Protein AF-A0A846PCR5-F1 (afdb_monomer_lite)

Structure (mmCIF, N/CA/C/O backbone):
data_AF-A0A846PCR5-F1
#
_entry.id   AF-A0A846PCR5-F1
#
loop_
_atom_site.group_PDB
_atom_site.id
_atom_site.type_symbol
_atom_site.label_atom_id
_atom_site.label_alt_id
_atom_site.label_comp_id
_atom_site.label_asym_id
_atom_site.label_entity_id
_atom_site.label_seq_id
_atom_site.pdbx_PDB_ins_code
_atom_site.Cartn_x
_atom_site.Cartn_y
_atom_site.Cartn_z
_atom_site.occupancy
_atom_site.B_iso_or_equiv
_atom_site.auth_seq_id
_atom_site.auth_comp_id
_atom_site.auth_asym_id
_atom_site.auth_atom_id
_atom_site.pdbx_PDB_model_num
ATOM 1 N N . MET A 1 1 ? 29.187 -0.677 -21.950 1.00 64.44 1 MET A N 1
ATOM 2 C CA . MET A 1 1 ? 27.799 -0.303 -22.295 1.00 64.44 1 MET A CA 1
ATOM 3 C C . MET A 1 1 ? 26.786 -1.442 -22.128 1.00 64.44 1 MET A C 1
ATOM 5 O O . MET A 1 1 ? 25.978 -1.345 -21.218 1.00 64.44 1 MET A O 1
ATOM 9 N N . GLY A 1 2 ? 26.822 -2.534 -22.911 1.00 78.75 2 GLY A N 1
ATOM 10 C CA . GLY A 1 2 ? 25.844 -3.642 -22.779 1.00 78.75 2 GLY A CA 1
ATOM 11 C C . GLY A 1 2 ? 25.861 -4.358 -21.416 1.00 78.75 2 GLY A C 1
ATOM 12 O O . GLY A 1 2 ? 24.833 -4.456 -20.754 1.00 78.75 2 GLY A O 1
ATOM 13 N N . ASN A 1 3 ? 27.042 -4.759 -20.932 1.00 87.50 3 ASN A N 1
ATOM 14 C CA . ASN A 1 3 ? 27.187 -5.397 -19.610 1.00 87.50 3 ASN A CA 1
ATOM 15 C C . ASN A 1 3 ? 26.753 -4.486 -18.444 1.00 87.50 3 ASN A C 1
ATOM 17 O O . ASN A 1 3 ? 26.206 -4.961 -17.454 1.00 87.50 3 ASN A O 1
ATOM 21 N N . GLU A 1 4 ? 26.969 -3.173 -18.556 1.00 91.56 4 GLU A N 1
ATOM 22 C CA . GLU A 1 4 ? 26.554 -2.200 -17.532 1.00 91.56 4 GLU A CA 1
ATOM 23 C C . GLU A 1 4 ? 25.032 -2.029 -17.500 1.00 91.56 4 GLU A C 1
ATOM 25 O O . GLU A 1 4 ? 24.449 -1.922 -16.419 1.00 91.56 4 GLU A O 1
ATOM 30 N N . LEU A 1 5 ? 24.380 -2.038 -18.670 1.00 92.81 5 LEU A N 1
ATOM 31 C CA . LEU A 1 5 ? 22.920 -2.051 -18.772 1.00 92.81 5 LEU A CA 1
ATOM 32 C C . LEU A 1 5 ? 22.342 -3.325 -18.153 1.00 92.81 5 LEU A C 1
ATOM 34 O O . LEU A 1 5 ? 21.424 -3.230 -17.342 1.00 92.81 5 LEU A O 1
ATOM 38 N N . LEU A 1 6 ? 22.922 -4.495 -18.439 1.00 94.56 6 LEU A N 1
ATOM 39 C CA . LEU A 1 6 ? 22.495 -5.746 -17.807 1.00 94.56 6 LEU A CA 1
ATOM 40 C C . LEU A 1 6 ? 22.713 -5.747 -16.291 1.00 94.56 6 LEU A C 1
ATOM 42 O O . LEU A 1 6 ? 21.851 -6.222 -15.557 1.00 94.56 6 LEU A O 1
ATOM 46 N N . ALA A 1 7 ? 23.804 -5.158 -15.795 1.00 95.62 7 ALA A N 1
ATOM 47 C CA . ALA A 1 7 ? 24.020 -5.004 -14.358 1.00 95.62 7 ALA A CA 1
ATOM 48 C C . ALA A 1 7 ? 22.955 -4.101 -13.706 1.00 95.62 7 ALA A C 1
ATOM 50 O O . ALA A 1 7 ? 22.453 -4.416 -12.625 1.00 95.62 7 ALA A O 1
ATOM 51 N N . LYS A 1 8 ? 22.568 -2.996 -14.363 1.00 96.38 8 LYS A N 1
ATOM 52 C CA . LYS A 1 8 ? 21.454 -2.139 -13.917 1.00 96.38 8 LYS A CA 1
ATOM 53 C C . LYS A 1 8 ? 20.125 -2.897 -13.928 1.00 96.38 8 LYS A C 1
ATOM 55 O O . LYS A 1 8 ? 19.416 -2.878 -12.924 1.00 96.38 8 LYS A O 1
ATOM 60 N N . ALA A 1 9 ? 19.827 -3.609 -15.013 1.00 95.75 9 ALA A N 1
ATOM 61 C CA . ALA A 1 9 ? 18.616 -4.411 -15.138 1.00 95.75 9 ALA A CA 1
ATOM 62 C C . ALA A 1 9 ? 18.545 -5.519 -14.073 1.00 95.75 9 ALA A C 1
ATOM 64 O O . ALA A 1 9 ? 17.487 -5.748 -13.489 1.00 95.75 9 ALA A O 1
ATOM 65 N N . GLY A 1 10 ? 19.675 -6.162 -13.762 1.00 95.50 10 GLY A N 1
ATOM 66 C CA . GLY A 1 10 ? 19.778 -7.161 -12.699 1.00 95.50 10 GLY A CA 1
ATOM 67 C C . GLY A 1 10 ? 19.425 -6.592 -11.325 1.00 95.50 10 GLY A C 1
ATOM 68 O O . GLY A 1 10 ? 18.612 -7.180 -10.615 1.00 95.50 10 GLY A O 1
ATOM 69 N N . ARG A 1 11 ? 19.951 -5.408 -10.976 1.00 96.00 11 ARG A N 1
ATOM 70 C CA . ARG A 1 11 ? 19.602 -4.729 -9.713 1.00 96.00 11 ARG A CA 1
ATOM 71 C C . ARG A 1 11 ? 18.121 -4.370 -9.630 1.00 96.00 11 ARG A C 1
ATOM 73 O O . ARG A 1 11 ? 17.500 -4.632 -8.607 1.00 96.00 11 ARG A O 1
ATOM 80 N N . VAL A 1 12 ? 17.561 -3.805 -10.702 1.00 96.88 12 VAL A N 1
ATOM 81 C CA . VAL A 1 12 ? 16.127 -3.475 -10.768 1.00 96.88 12 VAL A CA 1
ATOM 82 C C . VAL A 1 12 ? 15.279 -4.737 -10.611 1.00 96.88 12 VAL A C 1
ATOM 84 O O . VAL A 1 12 ? 14.338 -4.732 -9.832 1.00 96.88 12 VAL A O 1
ATOM 87 N N . THR A 1 13 ? 15.642 -5.836 -11.276 1.00 96.31 13 THR A N 1
ATOM 88 C CA . THR A 1 13 ? 14.915 -7.116 -11.182 1.00 96.31 13 THR A CA 1
ATOM 89 C C . THR A 1 13 ? 14.934 -7.676 -9.756 1.00 96.31 13 THR A C 1
ATOM 91 O O . THR A 1 13 ? 13.900 -8.113 -9.256 1.00 96.31 13 THR A O 1
ATOM 94 N N . LEU A 1 14 ? 16.100 -7.646 -9.098 1.00 96.19 14 LEU A N 1
ATOM 95 C CA . LEU A 1 14 ? 16.273 -8.164 -7.739 1.00 96.19 14 LEU A CA 1
ATOM 96 C C . LEU A 1 14 ? 15.412 -7.411 -6.718 1.00 96.19 14 LEU A C 1
ATOM 98 O O . LEU A 1 14 ? 14.913 -8.015 -5.775 1.00 96.19 14 LEU A O 1
ATOM 102 N N . TRP A 1 15 ? 15.234 -6.105 -6.913 1.00 96.19 15 TRP A N 1
ATOM 103 C CA . TRP A 1 15 ? 14.359 -5.286 -6.080 1.00 96.19 15 TRP A CA 1
ATOM 104 C C . TRP A 1 15 ? 12.880 -5.423 -6.460 1.00 96.19 15 TRP A C 1
ATOM 106 O O . TRP A 1 15 ? 12.029 -5.518 -5.579 1.00 96.19 15 TRP A O 1
ATOM 116 N N . ALA A 1 16 ? 12.568 -5.456 -7.757 1.00 95.81 16 ALA A N 1
ATOM 117 C CA . ALA A 1 16 ? 11.197 -5.368 -8.241 1.00 95.81 16 ALA A CA 1
ATOM 118 C C . ALA A 1 16 ? 10.324 -6.537 -7.774 1.00 95.81 16 ALA A C 1
ATOM 120 O O . ALA A 1 16 ? 9.179 -6.322 -7.396 1.00 95.81 16 ALA A O 1
ATOM 121 N N . SER A 1 17 ? 10.867 -7.758 -7.739 1.00 93.12 17 SER A N 1
ATOM 122 C CA . SER A 1 17 ? 10.113 -8.941 -7.307 1.00 93.12 17 SER A CA 1
ATOM 123 C C . SER A 1 17 ? 9.640 -8.866 -5.845 1.00 93.12 17 SER A C 1
ATOM 125 O O . SER A 1 17 ? 8.431 -8.927 -5.631 1.00 93.12 17 SER A O 1
ATOM 127 N N . PRO A 1 18 ? 10.513 -8.692 -4.830 1.00 93.94 18 PRO A N 1
ATOM 128 C CA . PRO A 1 18 ? 10.059 -8.578 -3.442 1.00 93.94 18 PRO A CA 1
ATOM 129 C C . PRO A 1 18 ? 9.277 -7.288 -3.162 1.00 93.94 18 PRO A C 1
ATOM 131 O O . PRO A 1 18 ? 8.474 -7.260 -2.233 1.00 93.94 18 PRO A O 1
ATOM 134 N N . ALA A 1 19 ? 9.492 -6.224 -3.942 1.00 94.00 19 ALA A N 1
ATOM 135 C CA . ALA A 1 19 ? 8.723 -4.987 -3.827 1.00 94.00 19 ALA A CA 1
ATOM 136 C C . ALA A 1 19 ? 7.340 -5.063 -4.502 1.00 94.00 19 ALA A C 1
ATOM 138 O O . ALA A 1 19 ? 6.548 -4.138 -4.330 1.00 94.00 19 ALA A O 1
ATOM 139 N N . ASP A 1 20 ? 7.049 -6.134 -5.250 1.00 95.50 20 ASP A N 1
ATOM 140 C CA . ASP A 1 20 ? 5.866 -6.268 -6.109 1.00 95.50 20 ASP A CA 1
ATOM 141 C C . ASP A 1 20 ? 5.729 -5.097 -7.108 1.00 95.50 20 ASP A C 1
ATOM 143 O O . ASP A 1 20 ? 4.647 -4.546 -7.339 1.00 95.50 20 ASP A O 1
ATOM 147 N N . PHE A 1 21 ? 6.871 -4.674 -7.663 1.00 96.88 21 PHE A N 1
ATOM 148 C CA . PHE A 1 21 ? 6.971 -3.594 -8.638 1.00 96.88 21 PHE A CA 1
ATOM 149 C C . PHE A 1 21 ? 6.727 -4.119 -10.063 1.00 96.88 21 PHE A C 1
ATOM 151 O O . PHE A 1 21 ? 7.410 -5.052 -10.499 1.00 96.88 21 PHE A O 1
ATOM 158 N N . PRO A 1 22 ? 5.812 -3.503 -10.831 1.00 96.00 22 PRO A N 1
ATOM 159 C CA . PRO A 1 22 ? 5.498 -3.936 -12.186 1.00 96.00 22 PRO A CA 1
ATOM 160 C C . PRO A 1 22 ? 6.601 -3.517 -13.166 1.00 96.00 22 PRO A C 1
ATOM 162 O O . PRO A 1 22 ? 6.927 -2.337 -13.299 1.00 96.00 22 PRO A O 1
ATOM 165 N N . LEU A 1 23 ? 7.167 -4.481 -13.890 1.00 96.38 23 LEU A N 1
ATOM 166 C CA . LEU A 1 23 ? 8.150 -4.201 -14.935 1.00 96.38 23 LEU A CA 1
ATOM 167 C C . LEU A 1 23 ? 7.444 -4.072 -16.295 1.00 96.38 23 LEU A C 1
ATOM 169 O O . LEU A 1 23 ? 6.731 -4.995 -16.691 1.00 96.38 23 LEU A O 1
ATOM 173 N N . PRO A 1 24 ? 7.636 -2.964 -17.034 1.00 96.19 24 PRO A N 1
ATOM 174 C CA . PRO A 1 24 ? 7.057 -2.801 -18.357 1.00 96.19 24 PRO A CA 1
ATOM 175 C C . PRO A 1 24 ? 7.691 -3.774 -19.353 1.00 96.19 24 PRO A C 1
ATOM 177 O O . PRO A 1 24 ? 8.870 -4.118 -19.257 1.00 96.19 24 PRO A O 1
ATOM 180 N N . LYS A 1 25 ? 6.918 -4.152 -20.373 1.00 95.62 25 LYS A N 1
ATOM 181 C CA . LYS A 1 25 ? 7.331 -5.093 -21.425 1.00 95.62 25 LYS A CA 1
ATOM 182 C C . LYS A 1 25 ? 8.637 -4.689 -22.120 1.00 95.62 25 LYS A C 1
ATOM 184 O O . LYS A 1 25 ? 9.497 -5.528 -22.358 1.00 95.62 25 LYS A O 1
ATOM 189 N N . SER A 1 26 ? 8.827 -3.392 -22.369 1.00 95.75 26 SER A N 1
ATOM 190 C CA . SER A 1 26 ? 10.062 -2.858 -22.958 1.00 95.75 26 SER A CA 1
ATOM 191 C C . SER A 1 26 ? 11.302 -3.157 -22.111 1.00 95.75 26 SER A C 1
ATOM 193 O O . SER A 1 26 ? 12.368 -3.418 -22.660 1.00 95.75 26 SER A O 1
ATOM 195 N N . PHE A 1 27 ? 11.179 -3.178 -20.780 1.00 97.00 27 PHE A N 1
ATOM 196 C CA . PHE A 1 27 ? 12.281 -3.543 -19.894 1.00 97.00 27 PHE A CA 1
ATOM 197 C C . PHE A 1 27 ? 12.617 -5.033 -19.992 1.00 97.00 27 PHE A C 1
ATOM 199 O O . PHE A 1 27 ? 13.794 -5.380 -20.094 1.00 97.00 27 PHE A O 1
ATOM 206 N N . THR A 1 28 ? 11.609 -5.911 -19.944 1.00 95.88 28 THR A N 1
ATOM 207 C CA . THR A 1 28 ? 11.834 -7.365 -19.963 1.00 95.88 28 THR A CA 1
ATOM 208 C C . THR A 1 28 ? 12.375 -7.823 -21.311 1.00 95.88 28 THR A C 1
ATOM 210 O O . THR A 1 28 ? 13.440 -8.436 -21.341 1.00 95.88 28 THR A O 1
ATOM 213 N N . GLU A 1 29 ? 11.719 -7.429 -22.409 1.00 96.06 29 GLU A N 1
ATOM 214 C CA . GLU A 1 29 ? 12.147 -7.770 -23.773 1.00 96.06 29 GLU A CA 1
ATOM 215 C C . GLU A 1 29 ? 13.526 -7.178 -24.067 1.00 96.06 29 GLU A C 1
ATOM 217 O O . GLU A 1 29 ? 14.427 -7.885 -24.503 1.00 96.06 29 GLU A O 1
ATOM 222 N N . GLY A 1 30 ? 13.744 -5.904 -23.726 1.00 95.25 30 GLY A N 1
ATOM 223 C CA . GLY A 1 30 ? 15.040 -5.257 -23.898 1.00 95.25 30 GLY A CA 1
ATOM 224 C C . GLY A 1 30 ? 16.173 -5.982 -23.172 1.00 95.25 30 GLY A C 1
ATOM 225 O O . GLY A 1 30 ? 17.234 -6.220 -23.750 1.00 95.25 30 GLY A O 1
ATOM 226 N N . ARG A 1 31 ? 15.959 -6.360 -21.904 1.00 96.00 31 ARG A N 1
ATOM 227 C CA . ARG A 1 31 ? 16.945 -7.106 -21.108 1.00 96.00 31 ARG A CA 1
ATOM 228 C C . ARG A 1 31 ? 17.273 -8.456 -21.746 1.00 96.00 31 ARG A C 1
ATOM 230 O O . ARG A 1 31 ? 18.452 -8.795 -21.819 1.00 96.00 31 ARG A O 1
ATOM 237 N N . GLU A 1 32 ? 16.260 -9.200 -22.176 1.00 96.19 32 GLU A N 1
ATOM 238 C CA . GLU A 1 32 ? 16.415 -10.513 -22.815 1.00 96.19 32 GLU A CA 1
ATOM 239 C C . GLU A 1 32 ? 17.192 -10.394 -24.128 1.00 96.19 32 GLU A C 1
ATOM 241 O O . GLU A 1 32 ? 18.223 -11.047 -24.284 1.00 96.19 32 GLU A O 1
ATOM 246 N N . THR A 1 33 ? 16.821 -9.452 -25.000 1.00 95.31 33 THR A N 1
ATOM 247 C CA . THR A 1 33 ? 17.545 -9.205 -26.256 1.00 95.31 33 THR A CA 1
ATOM 248 C C . THR A 1 33 ? 19.008 -8.812 -26.007 1.00 95.31 33 THR A C 1
ATOM 250 O O . THR A 1 33 ? 19.913 -9.303 -26.682 1.00 95.31 33 THR A O 1
ATOM 253 N N . PHE A 1 34 ? 19.297 -7.971 -25.003 1.00 94.56 34 PHE A N 1
ATOM 254 C CA . PHE A 1 34 ? 20.686 -7.661 -24.637 1.00 94.56 34 PHE A CA 1
ATOM 255 C C . PHE A 1 34 ? 21.458 -8.900 -24.159 1.00 94.56 34 PHE A C 1
ATOM 257 O O . PHE A 1 34 ? 22.641 -9.035 -24.481 1.00 94.56 34 PHE A O 1
ATOM 264 N N . GLN A 1 35 ? 20.825 -9.791 -23.390 1.00 94.81 35 GLN A N 1
ATOM 265 C CA . GLN A 1 35 ? 21.445 -11.036 -22.922 1.00 94.81 35 GLN A CA 1
ATOM 266 C C . GLN A 1 35 ? 21.767 -11.974 -24.086 1.00 94.81 35 GLN A C 1
ATOM 268 O O . GLN A 1 35 ? 22.896 -12.458 -24.175 1.00 94.81 35 GLN A O 1
ATOM 273 N N . GLU A 1 36 ? 20.814 -12.181 -24.992 1.00 94.62 36 GLU A N 1
ATOM 274 C CA . GLU A 1 36 ? 20.967 -13.045 -26.165 1.00 94.62 36 GLU A CA 1
ATOM 275 C C . GLU A 1 36 ? 22.107 -12.568 -27.068 1.00 94.62 36 GLU A C 1
ATOM 277 O O . GLU A 1 36 ? 23.022 -13.334 -27.377 1.00 94.62 36 GLU A O 1
ATOM 282 N N . ILE A 1 37 ? 22.128 -11.276 -27.410 1.00 93.50 37 ILE A N 1
ATOM 283 C CA . ILE A 1 37 ? 23.168 -10.697 -28.270 1.00 93.50 37 ILE A CA 1
ATOM 284 C C . ILE A 1 37 ? 24.552 -10.819 -27.625 1.00 93.50 37 ILE A C 1
ATOM 286 O O . ILE A 1 37 ? 25.527 -11.157 -28.299 1.00 93.50 37 ILE A O 1
ATOM 290 N N . LEU A 1 38 ? 24.676 -10.557 -26.321 1.00 91.62 38 LEU A N 1
ATOM 291 C CA . LEU A 1 38 ? 25.967 -10.646 -25.633 1.00 91.62 38 LEU A CA 1
ATOM 292 C C . LEU A 1 38 ? 26.461 -12.092 -25.483 1.00 91.62 38 LEU A C 1
ATOM 294 O O . LEU A 1 38 ? 27.676 -12.308 -25.449 1.00 91.62 38 LEU A O 1
ATOM 298 N N . ALA A 1 39 ? 25.551 -13.069 -25.453 1.00 93.62 39 ALA A N 1
ATOM 299 C CA . ALA A 1 39 ? 25.880 -14.490 -25.408 1.00 93.62 39 ALA A CA 1
ATOM 300 C C . ALA A 1 39 ? 26.412 -15.038 -26.746 1.00 93.62 39 ALA A C 1
ATOM 302 O O . ALA A 1 39 ? 27.124 -16.044 -26.752 1.00 93.62 39 ALA A O 1
ATOM 303 N N . LEU A 1 40 ? 26.130 -14.382 -27.880 1.00 93.38 40 LEU A N 1
ATOM 304 C CA . LEU A 1 40 ? 26.629 -14.825 -29.186 1.00 93.38 40 LEU A CA 1
ATOM 305 C C . LEU A 1 40 ? 28.163 -14.775 -29.233 1.00 93.38 40 LEU A C 1
ATOM 307 O O . LEU A 1 40 ? 28.734 -13.732 -28.930 1.00 93.38 40 LEU A O 1
ATOM 311 N N . PRO A 1 41 ? 28.871 -15.831 -29.662 1.00 89.06 41 PRO A N 1
ATOM 312 C CA . PRO A 1 41 ? 30.335 -15.828 -29.694 1.00 89.06 41 PRO A CA 1
ATOM 313 C C . PRO A 1 41 ? 30.908 -15.057 -30.893 1.00 89.06 41 PRO A C 1
ATOM 315 O O . PRO A 1 41 ? 32.015 -14.530 -30.813 1.00 89.06 41 PRO A O 1
ATOM 318 N N . ASN A 1 42 ? 30.167 -14.981 -32.005 1.00 93.56 42 ASN A N 1
ATOM 319 C CA . ASN A 1 42 ? 30.628 -14.378 -33.256 1.00 93.56 42 ASN A CA 1
ATOM 320 C C . ASN A 1 42 ? 30.245 -12.883 -33.339 1.00 93.56 42 ASN A C 1
ATOM 322 O O . ASN A 1 42 ? 29.051 -12.572 -33.366 1.00 93.56 42 ASN A O 1
ATOM 326 N N . PRO A 1 43 ? 31.216 -11.954 -33.452 1.00 88.94 43 PRO A N 1
ATOM 327 C CA . PRO A 1 43 ? 30.951 -10.521 -33.581 1.00 88.94 43 PRO A CA 1
ATOM 328 C C . PRO A 1 43 ? 30.077 -10.127 -34.780 1.00 88.94 43 PRO A C 1
ATOM 330 O O . PRO A 1 43 ? 29.302 -9.183 -34.666 1.00 88.94 43 PRO A O 1
ATOM 333 N N . ILE A 1 44 ? 30.160 -10.842 -35.906 1.00 93.12 44 ILE A N 1
ATOM 334 C CA . ILE A 1 44 ? 29.335 -10.556 -37.093 1.00 93.12 44 ILE A CA 1
ATOM 335 C C . ILE A 1 44 ? 27.861 -10.836 -36.786 1.00 93.12 44 ILE A C 1
ATOM 337 O O . ILE A 1 44 ? 27.001 -10.006 -37.075 1.00 93.12 44 ILE A O 1
ATOM 341 N N . ASN A 1 45 ? 27.582 -11.959 -36.118 1.00 90.75 45 ASN A N 1
ATOM 342 C CA . ASN A 1 45 ? 26.226 -12.308 -35.699 1.00 90.75 45 ASN A CA 1
ATOM 343 C C . ASN A 1 45 ? 25.691 -11.270 -34.705 1.00 90.75 45 ASN A C 1
ATOM 345 O O . ASN A 1 45 ? 24.558 -10.831 -34.847 1.00 90.75 45 ASN A O 1
ATOM 349 N N . ARG A 1 46 ? 26.525 -10.792 -33.766 1.00 91.06 46 ARG A N 1
ATOM 350 C CA . ARG A 1 46 ? 26.133 -9.710 -32.843 1.00 91.06 46 ARG A CA 1
ATOM 351 C C . ARG A 1 46 ? 25.697 -8.449 -33.581 1.00 91.06 46 ARG A C 1
ATOM 353 O O . ARG A 1 46 ? 24.674 -7.877 -33.237 1.00 91.06 46 ARG A O 1
ATOM 360 N N . VAL A 1 47 ? 26.464 -8.005 -34.578 1.00 92.56 47 VAL A N 1
ATOM 361 C CA . VAL A 1 47 ? 26.124 -6.804 -35.359 1.00 92.56 47 VAL A CA 1
ATOM 362 C C . VAL A 1 47 ? 24.823 -7.005 -36.138 1.00 92.56 47 VAL A C 1
ATOM 364 O O . VAL A 1 47 ? 23.990 -6.101 -36.160 1.00 92.56 47 VAL A O 1
ATOM 367 N N . SER A 1 48 ? 24.631 -8.188 -36.728 1.00 92.88 48 SER A N 1
ATOM 368 C CA . SER A 1 48 ? 23.393 -8.538 -37.429 1.00 92.88 48 SER A CA 1
ATOM 369 C C . SER A 1 48 ? 22.176 -8.465 -36.503 1.00 92.88 48 SER A C 1
ATOM 371 O O . SER A 1 48 ? 21.205 -7.788 -36.830 1.00 92.88 48 SER A O 1
ATOM 373 N N . GLU A 1 49 ? 22.252 -9.084 -35.323 1.00 94.00 49 GLU A N 1
ATOM 374 C CA . GLU A 1 49 ? 21.157 -9.067 -34.345 1.00 94.00 49 GLU A CA 1
ATOM 375 C C . GLU A 1 49 ? 20.889 -7.667 -33.779 1.00 94.00 49 GLU A C 1
ATOM 377 O O . GLU A 1 49 ? 19.738 -7.271 -33.614 1.00 94.00 49 GLU A O 1
ATOM 382 N N . ILE A 1 50 ? 21.936 -6.865 -33.539 1.00 93.19 50 ILE A N 1
ATOM 383 C CA . ILE A 1 50 ? 21.768 -5.466 -33.117 1.00 93.19 50 ILE A CA 1
ATOM 384 C C . ILE A 1 50 ? 20.971 -4.681 -34.160 1.00 93.19 50 ILE A C 1
ATOM 386 O O . ILE A 1 50 ? 20.108 -3.881 -33.801 1.00 93.19 50 ILE A O 1
ATOM 390 N N . HIS A 1 51 ? 21.251 -4.895 -35.448 1.00 93.25 51 HIS A N 1
ATOM 391 C CA . HIS A 1 51 ? 20.503 -4.227 -36.503 1.00 93.25 51 HIS A CA 1
ATOM 392 C C . HIS A 1 51 ? 19.060 -4.745 -36.584 1.00 93.25 51 HIS A C 1
ATOM 394 O O . HIS A 1 51 ? 18.140 -3.935 -36.724 1.00 93.25 51 HIS A O 1
ATOM 400 N N . ALA A 1 52 ? 18.856 -6.060 -36.479 1.00 94.25 52 ALA A N 1
ATOM 401 C CA . ALA A 1 52 ? 17.535 -6.683 -36.545 1.00 94.25 52 ALA A CA 1
ATOM 402 C C . ALA A 1 52 ? 16.612 -6.234 -35.398 1.00 94.25 52 ALA A C 1
ATOM 404 O O . ALA A 1 52 ? 15.424 -6.010 -35.618 1.00 94.25 52 ALA A O 1
ATOM 405 N N . HIS A 1 53 ? 17.166 -6.026 -34.201 1.00 94.38 53 HIS A N 1
ATOM 406 C CA . HIS A 1 53 ? 16.416 -5.689 -32.987 1.00 94.38 53 HIS A CA 1
ATOM 407 C C . HIS A 1 53 ? 16.607 -4.242 -32.517 1.00 94.38 53 HIS A C 1
ATOM 409 O O . HIS A 1 53 ? 16.419 -3.937 -31.338 1.00 94.38 53 HIS A O 1
ATOM 415 N N . LYS A 1 54 ? 16.978 -3.332 -33.425 1.00 93.88 54 LYS A N 1
ATOM 416 C CA . LYS A 1 54 ? 17.335 -1.947 -33.086 1.00 93.88 54 LYS A CA 1
ATOM 417 C C . LYS A 1 54 ? 16.290 -1.249 -32.202 1.00 93.88 54 LYS A C 1
ATOM 419 O O . LYS A 1 54 ? 16.649 -0.713 -31.158 1.00 93.88 54 LYS A O 1
ATOM 424 N N . GLU A 1 55 ? 15.013 -1.288 -32.580 1.00 94.75 55 GLU A N 1
ATOM 425 C CA . GLU A 1 55 ? 13.933 -0.610 -31.840 1.00 94.75 55 GLU A CA 1
ATOM 426 C C . GLU A 1 55 ? 13.722 -1.196 -30.432 1.00 94.75 55 GLU A C 1
ATOM 428 O O . GLU A 1 55 ? 13.542 -0.460 -29.456 1.00 94.75 55 GLU A O 1
ATOM 433 N N . THR A 1 56 ? 13.800 -2.523 -30.295 1.00 95.12 56 THR A N 1
ATOM 434 C CA . THR A 1 56 ? 13.717 -3.221 -29.001 1.00 95.12 56 THR A CA 1
ATOM 435 C C . THR A 1 56 ? 14.901 -2.870 -28.102 1.00 95.12 56 THR A C 1
ATOM 437 O O . THR A 1 56 ? 14.728 -2.641 -26.907 1.00 95.12 56 THR A O 1
ATOM 440 N N . LEU A 1 57 ? 16.108 -2.774 -28.665 1.00 94.56 57 LEU A N 1
ATOM 441 C CA . LEU A 1 57 ? 17.311 -2.401 -27.920 1.00 94.56 57 LEU A CA 1
ATOM 442 C C . LEU A 1 57 ? 17.286 -0.938 -27.471 1.00 94.56 57 LEU A C 1
ATOM 444 O O . LEU A 1 57 ? 17.682 -0.647 -26.343 1.00 94.56 57 LEU A O 1
ATOM 448 N N . GLU A 1 58 ? 16.816 -0.025 -28.322 1.00 95.38 58 GLU A N 1
ATOM 449 C CA . GLU A 1 58 ? 16.672 1.395 -27.988 1.00 95.38 58 GLU A CA 1
ATOM 450 C C . GLU A 1 58 ? 15.651 1.575 -26.858 1.00 95.38 58 GLU A C 1
ATOM 452 O O . GLU A 1 58 ? 16.025 2.007 -25.761 1.00 95.38 58 GLU A O 1
ATOM 457 N N . SER A 1 59 ? 14.409 1.127 -27.075 1.00 95.56 59 SER A N 1
ATOM 458 C CA . SER A 1 59 ? 13.325 1.215 -26.085 1.00 95.56 59 SER A CA 1
ATOM 459 C C . SER A 1 59 ? 13.649 0.478 -24.781 1.00 95.56 59 SER A C 1
ATOM 461 O O . SER A 1 59 ? 13.379 0.982 -23.688 1.00 95.56 59 SER A O 1
ATOM 463 N N . GLY A 1 60 ? 14.298 -0.682 -24.876 1.00 96.25 60 GLY A N 1
ATOM 464 C CA . GLY A 1 60 ? 14.774 -1.450 -23.736 1.00 96.25 60 GLY A CA 1
ATOM 465 C C . GLY A 1 60 ? 15.880 -0.750 -22.957 1.00 96.25 60 GLY A C 1
ATOM 466 O O . GLY A 1 60 ? 15.850 -0.723 -21.726 1.00 96.25 60 GLY A O 1
ATOM 467 N N . SER A 1 61 ? 16.846 -0.135 -23.646 1.00 96.19 61 SER A N 1
ATOM 468 C CA . SER A 1 61 ? 17.922 0.607 -22.982 1.00 96.19 61 SER A CA 1
ATOM 469 C C . SER A 1 61 ? 17.388 1.811 -22.206 1.00 96.19 61 SER A C 1
ATOM 471 O O . SER A 1 61 ? 17.839 2.061 -21.082 1.00 96.19 61 SER A O 1
ATOM 473 N N . ASP A 1 62 ? 16.393 2.507 -22.755 1.00 96.12 62 ASP A N 1
ATOM 474 C CA . ASP A 1 62 ? 15.755 3.648 -22.107 1.00 96.12 62 ASP A CA 1
ATOM 475 C C . ASP A 1 62 ? 14.918 3.207 -20.905 1.00 96.12 62 ASP A C 1
ATOM 477 O O . ASP A 1 62 ? 15.057 3.781 -19.822 1.00 96.12 62 ASP A O 1
ATOM 481 N N . ALA A 1 63 ? 14.148 2.122 -21.039 1.00 96.56 63 ALA A N 1
ATOM 482 C CA . ALA A 1 63 ? 13.403 1.533 -19.929 1.00 96.56 63 ALA A CA 1
ATOM 483 C C . ALA A 1 63 ? 14.331 1.090 -18.783 1.00 96.56 63 ALA A C 1
ATOM 485 O O . ALA A 1 63 ? 14.085 1.418 -17.622 1.00 96.56 63 ALA A O 1
ATOM 486 N N . ILE A 1 64 ? 15.442 0.407 -19.090 1.00 97.56 64 ILE A N 1
ATOM 487 C CA . ILE A 1 64 ? 16.431 -0.028 -18.089 1.00 97.56 64 ILE A CA 1
ATOM 488 C C . ILE A 1 64 ? 17.045 1.166 -17.357 1.00 97.56 64 ILE A C 1
ATOM 490 O O . ILE A 1 64 ? 17.166 1.140 -16.130 1.00 97.56 64 ILE A O 1
ATOM 494 N N . ARG A 1 65 ? 17.445 2.217 -18.082 1.00 96.56 65 ARG A N 1
ATOM 495 C CA . ARG A 1 65 ? 18.032 3.417 -17.468 1.00 96.56 65 ARG A CA 1
ATOM 496 C C . ARG A 1 65 ? 17.018 4.158 -16.607 1.00 96.56 65 ARG A C 1
ATOM 498 O O . ARG A 1 65 ? 17.356 4.521 -15.481 1.00 96.56 65 ARG A O 1
ATOM 505 N N . SER A 1 66 ? 15.804 4.348 -17.119 1.00 96.12 66 SER A N 1
ATOM 506 C CA . SER A 1 66 ? 14.725 5.040 -16.415 1.00 96.12 66 SER A CA 1
ATOM 507 C C . SER A 1 66 ? 14.368 4.323 -15.113 1.00 96.12 66 SER A C 1
ATOM 509 O O . SER A 1 66 ? 14.405 4.931 -14.045 1.00 96.12 66 SER A O 1
ATOM 511 N N . LEU A 1 67 ? 14.150 3.004 -15.159 1.00 97.44 67 LEU A N 1
ATOM 512 C CA . LEU A 1 67 ? 13.820 2.226 -13.964 1.00 97.44 67 LEU A CA 1
ATOM 513 C C . LEU A 1 67 ? 14.983 2.120 -12.981 1.00 97.44 67 LEU A C 1
ATOM 515 O O . LEU A 1 67 ? 14.756 2.128 -11.775 1.00 97.44 67 LEU A O 1
ATOM 519 N N . ALA A 1 68 ? 16.229 2.069 -13.459 1.00 97.44 68 ALA A N 1
ATOM 520 C CA . ALA A 1 68 ? 17.385 2.130 -12.571 1.00 97.44 68 ALA A CA 1
ATOM 521 C C . ALA A 1 68 ? 17.447 3.471 -11.823 1.00 97.44 68 ALA A C 1
ATOM 523 O O . ALA A 1 68 ? 17.666 3.474 -10.615 1.00 97.44 68 ALA A O 1
ATOM 524 N N . ALA A 1 69 ? 17.206 4.591 -12.513 1.00 97.44 69 ALA A N 1
ATOM 525 C CA . ALA A 1 69 ? 17.155 5.914 -11.892 1.00 97.44 69 ALA A CA 1
ATOM 526 C C . ALA A 1 69 ? 15.963 6.058 -10.931 1.00 97.44 69 ALA A C 1
ATOM 528 O O . ALA A 1 69 ? 16.109 6.619 -9.844 1.00 97.44 69 ALA A O 1
ATOM 529 N N . PHE A 1 70 ? 14.797 5.518 -11.299 1.00 97.94 70 PHE A N 1
ATOM 530 C CA . PHE A 1 70 ? 13.634 5.462 -10.419 1.00 97.94 70 PHE A CA 1
ATOM 531 C C . PHE A 1 70 ? 13.943 4.662 -9.154 1.00 97.94 70 PHE A C 1
ATOM 533 O O . PHE A 1 70 ? 13.722 5.162 -8.059 1.00 97.94 70 PHE A O 1
ATOM 540 N N . HIS A 1 71 ? 14.500 3.458 -9.284 1.00 97.50 71 HIS A N 1
ATOM 541 C CA . HIS A 1 71 ? 14.860 2.616 -8.146 1.00 97.50 71 HIS A CA 1
ATOM 542 C C . HIS A 1 71 ? 15.881 3.305 -7.227 1.00 97.50 71 HIS A C 1
ATOM 544 O O . HIS A 1 71 ? 15.673 3.349 -6.018 1.00 97.50 71 HIS A O 1
ATOM 550 N N . GLU A 1 72 ? 16.937 3.903 -7.789 1.00 97.00 72 GLU A N 1
ATOM 551 C CA . GLU A 1 72 ? 17.960 4.626 -7.020 1.00 97.00 72 GLU A CA 1
ATOM 552 C C . GLU A 1 72 ? 17.369 5.806 -6.227 1.00 97.00 72 GLU A C 1
ATOM 554 O O . GLU A 1 72 ? 17.801 6.072 -5.107 1.00 97.00 72 GLU A O 1
ATOM 559 N N . LYS A 1 73 ? 16.367 6.502 -6.778 1.00 97.44 73 LYS A N 1
ATOM 560 C CA . LYS A 1 73 ? 15.771 7.691 -6.150 1.00 97.44 73 LYS A CA 1
ATOM 561 C C . LYS A 1 73 ? 14.576 7.386 -5.244 1.00 97.44 73 LYS A C 1
ATOM 563 O O . LYS A 1 73 ? 14.396 8.036 -4.218 1.00 97.44 73 LYS A O 1
ATOM 568 N N . TRP A 1 74 ? 13.733 6.445 -5.648 1.00 97.75 74 TRP A N 1
ATOM 569 C CA . TRP A 1 74 ? 12.390 6.239 -5.108 1.00 97.75 74 TRP A CA 1
ATOM 570 C C . TRP A 1 74 ? 12.123 4.808 -4.651 1.00 97.75 74 TRP A C 1
ATOM 572 O O . TRP A 1 74 ? 11.030 4.551 -4.157 1.00 97.75 74 TRP A O 1
ATOM 582 N N . GLY A 1 75 ? 13.088 3.887 -4.752 1.00 96.62 75 GLY A N 1
ATOM 583 C CA . GLY A 1 75 ? 12.888 2.473 -4.421 1.00 96.62 75 GLY A CA 1
ATOM 584 C C . GLY A 1 75 ? 12.286 2.250 -3.031 1.00 96.62 75 GLY A C 1
ATOM 585 O O . GLY A 1 75 ? 11.279 1.560 -2.898 1.00 96.62 75 GLY A O 1
ATOM 586 N N . THR A 1 76 ? 12.835 2.906 -2.005 1.00 96.12 76 THR A N 1
ATOM 587 C CA . THR A 1 76 ? 12.310 2.837 -0.628 1.00 96.12 76 THR A CA 1
ATOM 588 C C . THR A 1 76 ? 10.910 3.438 -0.510 1.00 96.12 76 THR A C 1
ATOM 590 O O . THR A 1 76 ? 10.013 2.825 0.063 1.00 96.12 76 THR A O 1
ATOM 593 N N . VAL A 1 77 ? 10.697 4.616 -1.102 1.00 97.25 77 VAL A N 1
ATOM 594 C CA . VAL A 1 77 ? 9.414 5.338 -1.040 1.00 97.25 77 VAL A CA 1
ATOM 595 C C . VAL A 1 77 ? 8.305 4.551 -1.743 1.00 97.25 77 VAL A C 1
ATOM 597 O O . VAL A 1 77 ? 7.161 4.544 -1.287 1.00 97.25 77 VAL A O 1
ATOM 600 N N . TYR A 1 78 ? 8.639 3.858 -2.832 1.00 97.94 78 TYR A N 1
ATOM 601 C CA . TYR A 1 78 ? 7.735 2.925 -3.492 1.00 97.94 78 TYR A CA 1
ATOM 602 C C . TYR A 1 78 ? 7.358 1.765 -2.573 1.00 97.94 78 TYR A C 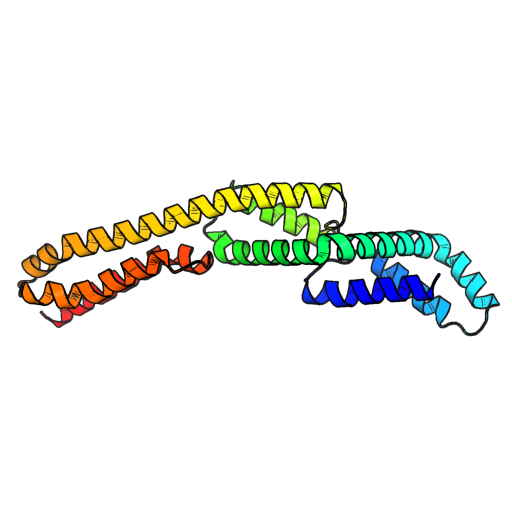1
ATOM 604 O O . TYR A 1 78 ? 6.169 1.505 -2.412 1.00 97.94 78 TYR A O 1
ATOM 612 N N . THR A 1 79 ? 8.323 1.111 -1.921 1.00 96.75 79 THR A N 1
ATOM 613 C CA . THR A 1 79 ? 8.029 0.010 -0.990 1.00 96.75 79 THR A CA 1
ATOM 614 C C . THR A 1 79 ? 7.097 0.461 0.139 1.00 96.75 79 THR A C 1
ATOM 616 O O . THR A 1 79 ? 6.139 -0.237 0.468 1.00 96.75 79 THR A O 1
ATOM 619 N N . GLU A 1 80 ? 7.306 1.659 0.690 1.00 96.44 80 GLU A N 1
ATOM 620 C CA . GLU A 1 80 ? 6.406 2.247 1.691 1.00 96.44 80 GLU A CA 1
ATOM 621 C C . GLU A 1 80 ? 5.008 2.549 1.134 1.00 96.44 80 GLU A C 1
ATOM 623 O O . GLU A 1 80 ? 4.006 2.386 1.829 1.00 96.44 80 GLU A O 1
ATOM 628 N N . MET A 1 81 ? 4.914 3.024 -0.111 1.00 97.75 81 MET A N 1
ATOM 629 C CA . MET A 1 81 ? 3.634 3.258 -0.783 1.00 97.75 81 MET A CA 1
ATOM 630 C C . MET A 1 81 ? 2.892 1.946 -1.054 1.00 97.75 81 MET A C 1
ATOM 632 O O . MET A 1 81 ? 1.693 1.873 -0.799 1.00 97.75 81 MET A O 1
ATOM 636 N N . ASN A 1 82 ? 3.595 0.907 -1.502 1.00 97.12 82 ASN A N 1
ATOM 637 C CA . ASN A 1 82 ? 3.019 -0.416 -1.709 1.00 97.12 82 ASN A CA 1
ATOM 638 C C . ASN A 1 82 ? 2.526 -1.009 -0.379 1.00 97.12 82 ASN A C 1
ATOM 640 O O . ASN A 1 82 ? 1.394 -1.476 -0.298 1.00 97.12 82 ASN A O 1
ATOM 644 N N . GLY A 1 83 ? 3.312 -0.893 0.699 1.00 95.56 83 GLY A N 1
ATOM 645 C CA . GLY A 1 83 ? 2.882 -1.295 2.043 1.00 95.56 83 GLY A CA 1
ATOM 646 C C . GLY A 1 83 ? 1.647 -0.530 2.533 1.00 95.56 83 GLY A C 1
ATOM 647 O O . GLY A 1 83 ? 0.737 -1.118 3.116 1.00 95.56 83 GLY A O 1
ATOM 648 N N . PHE A 1 84 ? 1.564 0.769 2.240 1.00 96.12 84 PHE A N 1
ATOM 649 C CA . PHE A 1 84 ? 0.372 1.567 2.527 1.00 96.12 84 PHE A CA 1
ATOM 650 C C . PHE A 1 84 ? -0.860 1.077 1.749 1.00 96.12 84 PHE A C 1
ATOM 652 O O . PHE A 1 84 ? -1.920 0.899 2.347 1.00 96.12 84 PHE A O 1
ATOM 659 N N . ALA A 1 85 ? -0.722 0.782 0.453 1.00 96.88 85 ALA A N 1
ATOM 660 C CA . ALA A 1 85 ? -1.803 0.211 -0.350 1.00 96.88 85 ALA A CA 1
ATOM 661 C C . ALA A 1 85 ? -2.260 -1.162 0.181 1.00 96.88 85 ALA A C 1
ATOM 663 O O . ALA A 1 85 ? -3.458 -1.412 0.278 1.00 96.88 85 ALA A O 1
ATOM 664 N N . VAL A 1 86 ? -1.330 -2.029 0.598 1.00 95.12 86 VAL A N 1
ATOM 665 C CA . VAL A 1 86 ? -1.653 -3.322 1.232 1.00 95.12 86 VAL A CA 1
ATOM 666 C C . VAL A 1 86 ? -2.456 -3.128 2.521 1.00 95.12 86 VAL A C 1
ATOM 668 O O . VAL A 1 86 ? -3.463 -3.806 2.722 1.00 95.12 86 VAL A O 1
ATOM 671 N N . ASN A 1 87 ? -2.062 -2.175 3.369 1.00 93.50 87 ASN A N 1
ATOM 672 C CA . ASN A 1 87 ? -2.801 -1.867 4.594 1.00 93.50 87 ASN A CA 1
ATOM 673 C C . ASN A 1 87 ? -4.222 -1.370 4.298 1.00 93.50 87 ASN A C 1
ATOM 675 O O . ASN A 1 87 ? -5.166 -1.821 4.945 1.00 93.50 87 ASN A O 1
ATOM 679 N N . LEU A 1 88 ? -4.380 -0.480 3.314 1.00 95.75 88 LEU A N 1
ATOM 680 C CA . LEU A 1 88 ? -5.694 0.013 2.899 1.00 95.75 88 LEU A CA 1
ATOM 681 C C . LEU A 1 88 ? -6.568 -1.093 2.294 1.00 95.75 88 LEU A C 1
ATOM 683 O O . LEU A 1 88 ? -7.753 -1.148 2.606 1.00 95.75 88 LEU A O 1
ATOM 687 N N . ASN A 1 89 ? -5.999 -2.008 1.501 1.00 93.81 89 ASN A N 1
ATOM 688 C CA . ASN A 1 89 ? -6.723 -3.172 0.976 1.00 93.81 89 ASN A CA 1
ATOM 689 C C . ASN A 1 89 ? -7.324 -4.024 2.106 1.00 93.81 89 ASN A C 1
ATOM 691 O O . ASN A 1 89 ? -8.463 -4.473 2.006 1.00 93.81 89 ASN A O 1
ATOM 695 N N . GLY A 1 90 ? -6.591 -4.209 3.210 1.00 92.38 90 GLY A N 1
ATOM 696 C CA . GLY A 1 90 ? -7.069 -4.974 4.369 1.00 92.38 90 GLY A CA 1
ATOM 697 C C . GLY A 1 90 ? -8.311 -4.383 5.049 1.00 92.38 90 GLY A C 1
ATOM 698 O O . GLY A 1 90 ? -9.065 -5.112 5.688 1.00 92.38 90 GLY A O 1
ATOM 699 N N . ILE A 1 91 ? -8.551 -3.081 4.882 1.00 94.06 91 ILE A N 1
ATOM 700 C CA . ILE A 1 91 ? -9.701 -2.356 5.444 1.00 94.06 91 ILE A CA 1
ATOM 701 C C . ILE A 1 91 ? -10.626 -1.792 4.364 1.00 94.06 91 ILE A C 1
ATOM 703 O O . ILE A 1 91 ? -11.493 -0.980 4.663 1.00 94.06 91 ILE A O 1
ATOM 707 N N . GLU A 1 92 ? -10.475 -2.221 3.109 1.00 93.75 92 GLU A N 1
ATOM 708 C CA . GLU A 1 92 ? -11.131 -1.607 1.949 1.00 93.75 92 GLU A CA 1
ATOM 709 C C . GLU A 1 92 ? -12.664 -1.571 2.059 1.00 93.75 92 GLU A C 1
ATOM 711 O O . GLU A 1 92 ? -13.305 -0.638 1.576 1.00 93.75 92 GLU A O 1
ATOM 716 N N . HIS A 1 93 ? -13.251 -2.567 2.723 1.00 92.06 93 HIS A N 1
ATOM 717 C CA . HIS A 1 93 ? -14.689 -2.677 2.972 1.00 92.06 93 HIS A CA 1
ATOM 718 C C . HIS A 1 93 ? -15.228 -1.657 3.993 1.00 92.06 93 HIS A C 1
ATOM 720 O O . HIS A 1 93 ? -16.434 -1.427 4.033 1.00 92.06 93 HIS A O 1
ATOM 726 N N . LEU A 1 94 ? -14.349 -1.051 4.796 1.00 91.50 94 LEU A N 1
ATOM 727 C CA . LEU A 1 94 ? -14.668 -0.034 5.806 1.00 91.50 94 LEU A CA 1
ATOM 728 C C . LEU A 1 94 ? -14.372 1.385 5.314 1.00 91.50 94 LEU A C 1
ATOM 730 O O . LEU A 1 94 ? -14.708 2.357 5.988 1.00 91.50 94 LEU A O 1
ATOM 734 N N . LEU A 1 95 ? -13.724 1.519 4.154 1.00 93.62 95 LEU A N 1
ATOM 735 C CA . LEU A 1 95 ? -13.401 2.818 3.581 1.00 93.62 95 LEU A CA 1
ATOM 736 C C . LEU A 1 95 ? -14.648 3.461 2.952 1.00 93.62 95 LEU A C 1
ATOM 738 O O . LEU A 1 95 ? -15.451 2.765 2.318 1.00 93.62 95 LEU A O 1
ATOM 742 N N . PRO A 1 96 ? -14.796 4.795 3.045 1.00 92.81 96 PRO A N 1
ATOM 743 C CA . PRO A 1 96 ? -15.826 5.515 2.308 1.00 92.81 96 PRO A CA 1
ATOM 744 C C . PRO A 1 96 ? -15.721 5.256 0.801 1.00 92.81 96 PRO A C 1
ATOM 746 O O . PRO A 1 96 ? -14.634 5.294 0.222 1.00 92.81 96 PRO A O 1
ATOM 749 N N . ARG A 1 97 ? -16.866 5.015 0.148 1.00 89.62 97 ARG A N 1
ATOM 750 C CA . ARG A 1 97 ? -16.916 4.687 -1.291 1.00 89.62 97 ARG A CA 1
ATOM 751 C C . ARG A 1 97 ? -16.330 5.784 -2.180 1.00 89.62 97 ARG A C 1
ATOM 753 O O . ARG A 1 97 ? -15.718 5.465 -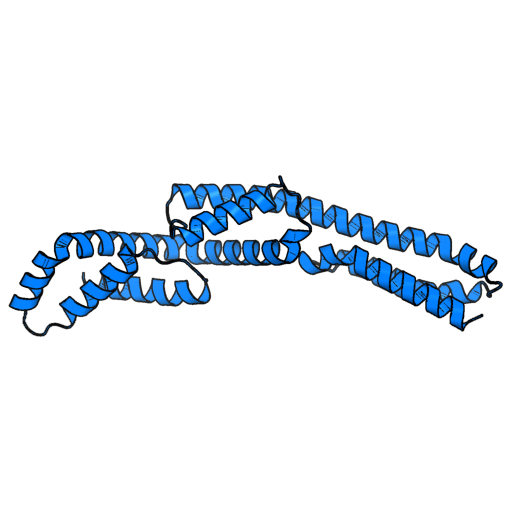3.188 1.00 89.62 97 ARG A O 1
ATOM 760 N N . GLU A 1 98 ? -16.502 7.044 -1.792 1.00 91.12 98 GLU A N 1
ATOM 761 C CA . GLU A 1 98 ? -16.005 8.225 -2.517 1.00 91.12 98 GLU A CA 1
ATOM 762 C C . GLU A 1 98 ? -14.890 8.946 -1.731 1.00 91.12 98 GLU A C 1
ATOM 764 O O . GLU A 1 98 ? -14.769 10.169 -1.763 1.00 91.12 98 GLU A O 1
ATOM 769 N N . GLY A 1 99 ? -14.094 8.181 -0.975 1.00 94.00 99 GLY A N 1
ATOM 770 C CA . GLY A 1 99 ? -12.973 8.686 -0.179 1.00 94.00 99 GLY A CA 1
ATOM 771 C C . GLY A 1 99 ? -11.648 8.753 -0.947 1.00 94.00 99 GLY A C 1
ATOM 772 O O . GLY A 1 99 ? -11.412 7.999 -1.891 1.00 94.00 99 GLY A O 1
ATOM 773 N N . ALA A 1 100 ? -10.732 9.599 -0.481 1.00 97.00 100 ALA A N 1
ATOM 774 C CA . ALA A 1 100 ? -9.360 9.692 -0.979 1.00 97.00 100 ALA A CA 1
ATOM 775 C C . ALA A 1 100 ? -8.574 8.375 -0.831 1.00 97.00 100 ALA A C 1
ATOM 777 O O . ALA A 1 100 ? -7.768 8.050 -1.700 1.00 97.00 100 ALA A O 1
ATOM 778 N N . CYS A 1 101 ? -8.817 7.587 0.222 1.00 96.88 101 CYS A N 1
ATOM 779 C CA . CYS A 1 101 ? -8.234 6.255 0.393 1.00 96.88 101 CYS A CA 1
ATOM 780 C C . CYS A 1 101 ? -8.647 5.303 -0.736 1.00 96.88 101 CYS A C 1
ATOM 782 O O . CYS A 1 101 ? -7.814 4.544 -1.231 1.00 96.88 101 CYS A O 1
ATOM 784 N N . ARG A 1 102 ? -9.921 5.352 -1.152 1.00 96.31 102 ARG A N 1
ATOM 785 C CA . ARG A 1 102 ? -10.442 4.526 -2.245 1.00 96.31 102 ARG A CA 1
ATOM 786 C C . ARG A 1 102 ? -9.861 4.971 -3.583 1.00 96.31 102 ARG A C 1
ATOM 788 O O . ARG A 1 102 ? -9.303 4.144 -4.296 1.00 96.31 102 ARG A O 1
ATOM 795 N N . SER A 1 103 ? -9.894 6.275 -3.858 1.00 96.88 103 SER A N 1
ATOM 796 C CA . SER A 1 103 ? -9.308 6.847 -5.073 1.00 96.88 103 SER A CA 1
ATOM 797 C C . SER A 1 103 ? -7.821 6.514 -5.201 1.00 96.88 103 SER A C 1
ATOM 799 O O . SER A 1 103 ? -7.386 6.063 -6.254 1.00 96.88 103 SER A O 1
ATOM 801 N N . PHE A 1 104 ? -7.048 6.635 -4.114 1.00 98.19 104 PHE A N 1
ATOM 802 C CA . PHE A 1 104 ? -5.640 6.235 -4.107 1.00 98.19 104 PHE A CA 1
ATOM 803 C C . PHE A 1 104 ? -5.452 4.751 -4.453 1.00 98.19 104 PHE A C 1
ATOM 805 O O . PHE A 1 104 ? -4.568 4.426 -5.243 1.00 98.19 104 PHE A O 1
ATOM 812 N N . LEU A 1 105 ? -6.256 3.845 -3.878 1.00 97.69 105 LEU A N 1
ATOM 813 C CA . LEU A 1 105 ? -6.164 2.415 -4.190 1.00 97.69 105 LEU A CA 1
ATOM 814 C C . LEU A 1 105 ? -6.426 2.144 -5.672 1.00 97.69 105 LEU A C 1
ATOM 816 O O . LEU A 1 105 ? -5.677 1.390 -6.294 1.00 97.69 105 LEU A O 1
ATOM 820 N N . ASP A 1 106 ? -7.458 2.763 -6.236 1.00 97.12 106 ASP A N 1
ATOM 821 C CA . ASP A 1 106 ? -7.843 2.558 -7.630 1.00 97.12 106 ASP A CA 1
ATOM 822 C C . ASP A 1 106 ? -6.795 3.137 -8.597 1.00 97.12 106 ASP A C 1
ATOM 824 O O . ASP A 1 106 ? -6.405 2.475 -9.565 1.00 97.12 106 ASP A O 1
ATOM 828 N N . GLU A 1 107 ? -6.250 4.320 -8.300 1.00 97.38 107 GLU A N 1
ATOM 829 C CA . GLU A 1 107 ? -5.137 4.916 -9.048 1.00 97.38 107 GLU A CA 1
ATOM 830 C C . GLU A 1 107 ? -3.866 4.060 -8.962 1.00 97.38 107 GLU A C 1
ATOM 832 O O . GLU A 1 107 ? -3.216 3.801 -9.978 1.00 97.38 107 GLU A O 1
ATOM 837 N N . PHE A 1 108 ? -3.521 3.568 -7.767 1.00 97.88 108 PHE A N 1
ATOM 838 C CA . PHE A 1 108 ? -2.339 2.734 -7.554 1.00 97.88 108 PHE A CA 1
ATOM 839 C C . PHE A 1 108 ? -2.445 1.392 -8.286 1.00 97.88 108 PHE A C 1
ATOM 841 O O . PHE A 1 108 ? -1.484 0.975 -8.934 1.00 97.88 108 PHE A O 1
ATOM 848 N N . ARG A 1 109 ? -3.616 0.740 -8.244 1.00 97.56 109 ARG A N 1
ATOM 849 C CA . ARG A 1 109 ? -3.904 -0.486 -9.010 1.00 97.56 109 ARG A CA 1
ATOM 850 C C . ARG A 1 109 ? -3.791 -0.231 -10.507 1.00 97.56 109 ARG A C 1
ATOM 852 O O . ARG A 1 109 ? -3.040 -0.923 -11.182 1.00 97.56 109 ARG A O 1
ATOM 859 N N . THR A 1 110 ? -4.418 0.835 -11.002 1.00 97.62 110 THR A N 1
ATOM 860 C CA . THR A 1 110 ? -4.358 1.217 -12.422 1.00 97.62 110 THR A CA 1
ATOM 861 C C . THR A 1 110 ? -2.919 1.462 -12.888 1.00 97.62 110 THR A C 1
ATOM 863 O O . THR A 1 110 ? -2.504 0.988 -13.950 1.00 97.62 110 THR A O 1
ATOM 866 N N . ALA A 1 111 ? -2.121 2.177 -12.091 1.00 97.31 111 ALA A N 1
ATOM 867 C CA . ALA A 1 111 ? -0.711 2.412 -12.382 1.00 97.31 111 ALA A CA 1
ATOM 868 C C . ALA A 1 111 ? 0.110 1.114 -12.351 1.00 97.31 111 ALA A C 1
ATOM 870 O O . ALA A 1 111 ? 1.026 0.952 -13.165 1.00 97.31 111 ALA A O 1
ATOM 871 N N . LYS A 1 112 ? -0.221 0.186 -11.441 1.00 96.69 112 LYS A N 1
ATOM 872 C CA . LYS A 1 112 ? 0.438 -1.118 -11.358 1.00 96.69 112 LYS A CA 1
ATOM 873 C C . LYS A 1 112 ? 0.122 -2.010 -12.549 1.00 96.69 112 LYS A C 1
ATOM 875 O O . LYS A 1 112 ? 1.051 -2.482 -13.200 1.00 96.69 112 LYS A O 1
ATOM 880 N N . ASP A 1 113 ? -1.153 -2.160 -12.874 1.00 96.38 113 ASP A N 1
ATOM 881 C CA . ASP A 1 113 ? -1.632 -3.020 -13.958 1.00 96.38 113 ASP A CA 1
ATOM 882 C C . ASP A 1 113 ? -1.133 -2.545 -15.328 1.00 96.38 113 ASP A C 1
ATOM 884 O O . ASP A 1 113 ? -0.856 -3.347 -16.218 1.00 96.38 113 ASP A O 1
ATOM 888 N N . SER A 1 114 ? -0.955 -1.231 -15.492 1.00 95.25 114 SER A N 1
ATOM 889 C CA . SER A 1 114 ? -0.380 -0.641 -16.707 1.00 95.25 114 SER A CA 1
ATOM 890 C C . SER A 1 114 ? 1.154 -0.564 -16.714 1.00 95.25 114 SER A C 1
ATOM 892 O O . SER A 1 114 ? 1.725 -0.130 -17.714 1.00 95.25 114 SER A O 1
ATOM 894 N N . ALA A 1 115 ? 1.831 -0.977 -15.634 1.00 96.31 115 ALA A N 1
ATOM 895 C CA . ALA A 1 115 ? 3.279 -0.855 -15.433 1.00 96.31 115 ALA A CA 1
ATOM 896 C C . ALA A 1 115 ? 3.830 0.578 -15.607 1.00 96.31 115 ALA A C 1
ATOM 898 O O . ALA A 1 115 ? 4.955 0.774 -16.068 1.00 96.31 115 ALA A O 1
ATOM 899 N N . ARG A 1 116 ? 3.038 1.585 -15.214 1.00 95.88 116 ARG A N 1
ATOM 900 C CA . ARG A 1 116 ? 3.344 3.023 -15.369 1.00 95.88 116 ARG A CA 1
ATOM 901 C C . ARG A 1 116 ? 3.761 3.722 -14.081 1.00 95.88 116 ARG A C 1
ATOM 903 O O . ARG A 1 116 ? 3.923 4.935 -14.060 1.00 95.88 116 ARG A O 1
ATOM 910 N N . VAL A 1 117 ? 3.962 2.980 -12.993 1.00 96.31 117 VAL A N 1
ATOM 911 C CA . VAL A 1 117 ? 4.318 3.550 -11.680 1.00 96.31 117 VAL A CA 1
ATOM 912 C C . VAL A 1 117 ? 5.556 4.455 -11.740 1.00 96.31 117 VAL A C 1
ATOM 914 O O . VAL A 1 117 ? 5.602 5.461 -11.039 1.00 96.31 117 VAL A O 1
ATOM 917 N N . ALA A 1 118 ? 6.553 4.115 -12.563 1.00 96.06 118 ALA A N 1
ATOM 918 C CA . ALA A 1 118 ? 7.777 4.907 -12.698 1.00 96.06 118 ALA A CA 1
ATOM 919 C C . ALA A 1 118 ? 7.649 6.127 -13.625 1.00 96.06 118 ALA A C 1
ATOM 921 O O . ALA A 1 118 ? 8.598 6.910 -13.720 1.00 96.06 118 ALA A O 1
ATOM 922 N N . ASP A 1 119 ? 6.507 6.317 -14.289 1.00 95.69 119 ASP A N 1
ATOM 923 C CA . ASP A 1 119 ? 6.282 7.495 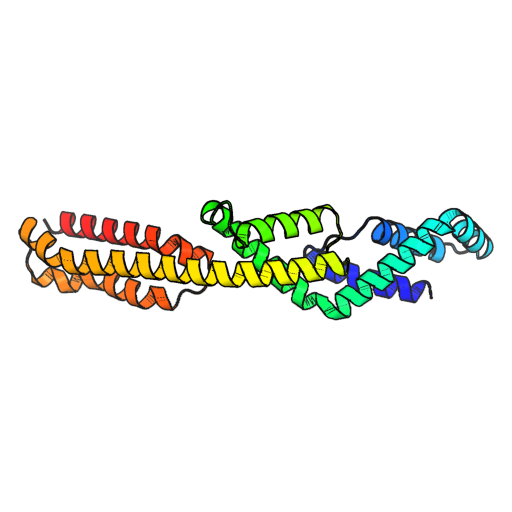-15.118 1.00 95.69 119 ASP A CA 1
ATOM 924 C C . ASP A 1 119 ? 6.225 8.734 -14.221 1.00 95.69 119 ASP A C 1
ATOM 926 O O . ASP A 1 119 ? 5.484 8.781 -13.242 1.00 95.69 119 ASP A O 1
ATOM 930 N N . THR A 1 120 ? 6.992 9.772 -14.562 1.00 94.38 120 THR A N 1
ATOM 931 C CA . THR A 1 120 ? 7.186 10.957 -13.708 1.00 94.38 120 THR A CA 1
ATOM 932 C C . THR A 1 120 ? 5.878 11.581 -13.220 1.00 94.38 120 THR A C 1
ATOM 934 O O . THR A 1 120 ? 5.773 11.951 -12.050 1.00 94.38 120 THR A O 1
ATOM 937 N N . GLN A 1 121 ? 4.892 11.716 -14.111 1.00 96.56 121 GLN A N 1
ATOM 938 C CA . GLN A 1 121 ? 3.604 12.321 -13.778 1.00 96.56 121 GLN A CA 1
ATOM 939 C C . GLN A 1 121 ? 2.753 11.378 -12.919 1.00 96.56 121 GLN A C 1
ATOM 941 O O . GLN A 1 121 ? 2.290 11.794 -11.863 1.00 96.56 121 GLN A O 1
ATOM 946 N N . VAL A 1 122 ? 2.653 10.100 -13.302 1.00 97.56 122 VAL A N 1
ATOM 947 C CA . VAL A 1 122 ? 1.924 9.072 -12.538 1.00 97.56 122 VAL A CA 1
ATOM 948 C C . VAL A 1 122 ? 2.480 8.962 -11.122 1.00 97.56 122 VAL A C 1
ATOM 950 O O . VAL A 1 122 ? 1.726 9.000 -10.158 1.00 97.56 122 VAL A O 1
ATOM 953 N N . TRP A 1 123 ? 3.803 8.899 -10.971 1.00 97.88 123 TRP A N 1
ATOM 954 C CA . TRP A 1 123 ? 4.444 8.830 -9.663 1.00 97.88 123 TRP A CA 1
ATOM 955 C C . TRP A 1 123 ? 4.117 10.042 -8.787 1.00 97.88 123 TRP A C 1
ATOM 957 O O . TRP A 1 123 ? 3.793 9.892 -7.609 1.00 97.88 123 TRP A O 1
ATOM 967 N N . LYS A 1 124 ? 4.174 11.250 -9.359 1.00 97.81 124 LYS A N 1
ATOM 968 C CA . LYS A 1 124 ? 3.835 12.488 -8.649 1.00 97.81 124 LYS A CA 1
ATOM 969 C C . LYS A 1 124 ? 2.372 12.493 -8.200 1.00 97.81 124 LYS A C 1
ATOM 971 O O . LYS A 1 124 ? 2.091 12.883 -7.066 1.00 97.81 124 LYS A O 1
ATOM 976 N N . ASP A 1 125 ? 1.469 12.046 -9.065 1.00 97.88 125 ASP A N 1
ATOM 977 C CA . ASP A 1 125 ? 0.040 11.976 -8.765 1.00 97.88 125 ASP A CA 1
ATOM 978 C C . ASP A 1 125 ? -0.229 10.955 -7.653 1.00 97.88 125 ASP A C 1
ATOM 980 O O . ASP A 1 125 ? -0.860 11.300 -6.655 1.00 97.88 125 ASP A O 1
ATOM 984 N N . LEU A 1 126 ? 0.393 9.771 -7.714 1.00 98.25 126 LEU A N 1
ATOM 985 C CA . LEU A 1 126 ? 0.323 8.761 -6.651 1.00 98.25 126 LEU A CA 1
ATOM 986 C C . LEU A 1 126 ? 0.847 9.276 -5.303 1.00 98.25 126 LEU A C 1
ATOM 988 O O . LEU A 1 126 ? 0.276 8.970 -4.256 1.00 98.25 126 LEU A O 1
ATOM 992 N N . GLN A 1 127 ? 1.924 10.069 -5.293 1.00 97.94 127 GLN A N 1
ATOM 993 C CA . GLN A 1 127 ? 2.419 10.704 -4.066 1.00 97.94 127 GLN A CA 1
ATOM 994 C C . GLN A 1 127 ? 1.394 11.691 -3.486 1.00 97.94 127 GLN A C 1
ATOM 996 O O . GLN A 1 127 ? 1.182 11.710 -2.270 1.00 97.94 127 GLN A O 1
ATOM 1001 N N . GLY A 1 128 ? 0.743 12.480 -4.344 1.00 97.81 128 GLY A N 1
ATOM 1002 C CA . GLY A 1 128 ? -0.333 13.391 -3.954 1.00 97.81 128 GLY A CA 1
ATOM 1003 C C . GLY A 1 128 ? -1.552 12.651 -3.402 1.00 97.81 128 GLY A C 1
ATOM 1004 O O . GLY A 1 128 ? -2.018 12.967 -2.305 1.00 97.81 128 GLY A O 1
ATOM 1005 N N . ALA A 1 129 ? -2.018 11.623 -4.110 1.00 97.69 129 ALA A N 1
ATOM 1006 C CA . ALA A 1 129 ? -3.135 10.781 -3.697 1.00 97.69 129 ALA A CA 1
ATOM 1007 C C . ALA A 1 129 ? -2.849 10.074 -2.363 1.00 97.69 129 ALA A C 1
ATOM 1009 O O . ALA A 1 129 ? -3.680 10.120 -1.455 1.00 97.69 129 ALA A O 1
ATOM 1010 N N . LYS A 1 130 ? -1.636 9.530 -2.172 1.00 97.88 130 LYS A N 1
ATOM 1011 C CA . LYS A 1 130 ? -1.202 8.940 -0.891 1.00 97.88 130 LYS A CA 1
ATOM 1012 C C . LYS A 1 130 ? -1.273 9.954 0.253 1.00 97.88 130 LYS A C 1
ATOM 1014 O O . LYS A 1 130 ? -1.682 9.605 1.359 1.00 97.88 130 LYS A O 1
ATOM 1019 N N . ALA A 1 131 ? -0.868 11.203 0.022 1.00 97.50 131 ALA A N 1
ATOM 1020 C CA . ALA A 1 131 ? -0.926 12.240 1.051 1.00 97.50 131 ALA A CA 1
ATOM 1021 C C . ALA A 1 131 ? -2.374 12.545 1.474 1.00 97.50 131 ALA A C 1
ATOM 1023 O O . ALA A 1 131 ? -2.647 12.640 2.669 1.00 97.50 131 ALA A O 1
ATOM 1024 N N . GLN A 1 132 ? -3.305 12.629 0.519 1.00 97.31 132 GLN A N 1
ATOM 1025 C CA . GLN A 1 132 ? -4.728 12.823 0.818 1.00 97.31 132 GLN A CA 1
ATOM 1026 C C . GLN A 1 132 ? -5.337 11.612 1.533 1.00 97.31 132 GLN A C 1
ATOM 1028 O O . GLN A 1 132 ? -6.010 11.773 2.551 1.00 97.31 132 GLN A O 1
ATOM 1033 N N . ALA A 1 133 ? -5.029 10.402 1.064 1.00 97.75 133 ALA A N 1
ATOM 1034 C CA . ALA A 1 133 ? -5.448 9.159 1.702 1.00 97.75 133 ALA A CA 1
ATOM 1035 C C . ALA A 1 133 ? -4.939 9.055 3.150 1.00 97.75 133 ALA A C 1
ATOM 1037 O O . ALA A 1 133 ? -5.685 8.666 4.039 1.00 97.75 133 ALA A O 1
ATOM 1038 N N . ASN A 1 134 ? -3.699 9.466 3.435 1.00 96.44 134 ASN A N 1
ATOM 1039 C CA . ASN A 1 134 ? -3.179 9.498 4.807 1.00 96.44 134 ASN A CA 1
ATOM 1040 C C . ASN A 1 134 ? -3.978 10.437 5.724 1.00 96.44 134 ASN A C 1
ATOM 1042 O O . ASN A 1 134 ? -4.234 10.093 6.877 1.00 96.44 134 ASN A O 1
ATOM 1046 N N . LEU A 1 135 ? -4.374 11.614 5.228 1.00 96.81 135 LEU A N 1
ATOM 1047 C CA . LEU A 1 135 ? -5.177 12.561 6.005 1.00 96.81 135 LEU A CA 1
ATOM 1048 C C . LEU A 1 135 ? -6.573 12.009 6.303 1.00 96.81 135 LEU A C 1
ATOM 1050 O O . LEU A 1 135 ? -7.074 12.183 7.412 1.00 96.81 135 LEU A O 1
ATOM 1054 N N . GLU A 1 136 ? -7.204 11.350 5.333 1.00 96.88 136 GLU A N 1
ATOM 1055 C CA . GLU A 1 136 ? -8.484 10.679 5.551 1.00 96.88 136 GLU A CA 1
ATOM 1056 C C . GLU A 1 136 ? -8.343 9.497 6.514 1.00 96.88 136 GLU A C 1
ATOM 1058 O O . GLU A 1 136 ? -9.101 9.404 7.477 1.00 96.88 136 GLU A O 1
ATOM 1063 N N . LEU A 1 137 ? -7.340 8.638 6.318 1.00 95.62 137 LEU A N 1
ATOM 1064 C CA . LEU A 1 137 ? -7.101 7.486 7.182 1.00 95.62 137 LEU A CA 1
ATOM 1065 C C . LEU A 1 137 ? -6.866 7.906 8.636 1.00 95.62 137 LEU A C 1
ATOM 1067 O O . LEU A 1 137 ? -7.400 7.276 9.543 1.00 95.62 137 LEU A O 1
ATOM 1071 N N . ALA A 1 138 ? -6.121 8.988 8.874 1.00 94.56 138 ALA A N 1
ATOM 1072 C CA . ALA A 1 138 ? -5.921 9.519 10.220 1.00 94.56 138 ALA A CA 1
ATOM 1073 C C . ALA A 1 138 ? -7.246 9.936 10.885 1.00 94.56 138 ALA A C 1
ATOM 1075 O O . ALA A 1 138 ? -7.438 9.690 12.077 1.00 94.56 138 ALA A O 1
ATOM 1076 N N . LYS A 1 139 ? -8.180 10.521 10.120 1.00 95.12 139 LYS A N 1
ATOM 1077 C CA . LYS A 1 139 ? -9.522 10.871 10.614 1.00 95.12 139 LYS A CA 1
ATOM 1078 C C . LYS A 1 139 ? -10.358 9.628 10.914 1.00 95.12 139 LYS A C 1
ATOM 1080 O O . LYS A 1 139 ? -11.003 9.586 11.956 1.00 95.12 139 LYS A O 1
ATOM 1085 N N . LEU A 1 140 ? -10.318 8.619 10.043 1.00 95.00 140 LEU A N 1
ATOM 1086 C CA . LEU A 1 140 ? -11.018 7.347 10.259 1.00 95.00 140 LEU A CA 1
ATOM 1087 C C . LEU A 1 140 ? -10.500 6.630 11.509 1.00 95.00 140 LEU A C 1
ATOM 1089 O O . LEU A 1 140 ? -11.289 6.219 12.350 1.00 95.00 140 LEU A O 1
ATOM 1093 N N . ILE A 1 141 ? -9.177 6.560 11.679 1.00 93.38 141 ILE A N 1
ATOM 1094 C CA . ILE A 1 141 ? -8.534 5.989 12.870 1.00 93.38 141 ILE A CA 1
ATOM 1095 C C . ILE A 1 141 ? -8.996 6.703 14.143 1.00 93.38 141 ILE A C 1
ATOM 1097 O O . ILE A 1 141 ? -9.290 6.040 15.136 1.00 93.38 141 ILE A O 1
ATOM 1101 N N . ALA A 1 142 ? -9.065 8.037 14.129 1.00 94.00 142 ALA A N 1
ATOM 1102 C CA . ALA A 1 142 ? -9.574 8.795 15.268 1.00 94.00 142 ALA A CA 1
ATOM 1103 C C . ALA A 1 142 ? -11.048 8.458 15.556 1.00 94.00 142 ALA A C 1
ATOM 1105 O O . ALA A 1 142 ? -11.369 8.130 16.695 1.00 94.00 142 ALA A O 1
ATOM 1106 N N . SER A 1 143 ? -11.901 8.435 14.524 1.00 94.69 143 SER A N 1
ATOM 1107 C CA . SER A 1 143 ? -13.326 8.080 14.645 1.00 94.69 143 SER A CA 1
ATOM 1108 C C . SER A 1 143 ? -13.523 6.696 15.255 1.00 94.69 143 SER A C 1
ATOM 1110 O O . SER A 1 143 ? -14.231 6.556 16.244 1.00 94.69 143 SER A O 1
ATOM 1112 N N . TRP A 1 144 ? -12.840 5.675 14.729 1.00 94.88 144 TRP A N 1
ATOM 1113 C CA . TRP A 1 144 ? -12.964 4.301 15.222 1.00 94.88 144 TRP A CA 1
ATOM 1114 C C . TRP A 1 144 ? -12.505 4.153 16.674 1.00 94.88 144 TRP A C 1
ATOM 1116 O O . TRP A 1 144 ? -13.110 3.406 17.444 1.00 94.88 144 TRP A O 1
ATOM 1126 N N . ARG A 1 145 ? -11.456 4.879 17.080 1.00 93.81 145 ARG A N 1
ATOM 1127 C CA . ARG A 1 145 ? -11.030 4.911 18.486 1.00 93.81 145 ARG A CA 1
ATOM 1128 C C . ARG A 1 145 ? -12.073 5.584 19.368 1.00 93.81 145 ARG A C 1
ATOM 1130 O O . ARG A 1 145 ? -12.388 5.052 20.430 1.00 93.81 145 ARG A O 1
ATOM 1137 N N . ASP A 1 146 ? -12.605 6.725 18.946 1.00 93.44 146 ASP A N 1
ATOM 1138 C CA . ASP A 1 146 ? -13.603 7.467 19.715 1.00 93.44 146 ASP A CA 1
ATOM 1139 C C . ASP A 1 146 ? -14.904 6.670 19.873 1.00 93.44 146 ASP A C 1
ATOM 1141 O O . ASP A 1 146 ? -15.414 6.557 20.987 1.00 93.44 146 ASP A O 1
ATOM 1145 N N . GLU A 1 147 ? -15.375 6.021 18.807 1.00 92.69 147 GLU A N 1
ATOM 1146 C CA . GLU A 1 147 ? -16.521 5.106 18.837 1.00 92.69 147 GLU A CA 1
ATOM 1147 C C . GLU A 1 147 ? -16.302 3.953 19.828 1.00 92.69 147 GLU A C 1
ATOM 1149 O O . GLU A 1 147 ? -17.158 3.680 20.674 1.00 92.69 147 GLU A O 1
ATOM 1154 N N . ALA A 1 148 ? -15.131 3.308 19.787 1.00 93.00 148 ALA A N 1
ATOM 1155 C CA . ALA A 1 148 ? -14.798 2.229 20.712 1.00 93.00 148 ALA A CA 1
ATOM 1156 C C . ALA A 1 148 ? -14.728 2.714 22.172 1.00 93.00 148 ALA A C 1
ATOM 1158 O O . ALA A 1 148 ? -15.274 2.064 23.069 1.00 93.00 148 ALA A O 1
ATOM 1159 N N . ARG A 1 149 ? -14.104 3.873 22.432 1.00 92.50 149 ARG A N 1
ATOM 1160 C CA . ARG A 1 149 ? -14.038 4.474 23.778 1.00 92.50 149 ARG A CA 1
ATOM 1161 C C . ARG A 1 149 ? -15.423 4.814 24.304 1.00 92.50 149 ARG A C 1
ATOM 1163 O O . ARG A 1 149 ? -15.700 4.567 25.481 1.00 92.50 149 ARG A O 1
ATOM 1170 N N . GLN A 1 150 ? -16.275 5.380 23.453 1.00 93.00 150 GLN A N 1
ATOM 1171 C CA . GLN A 1 150 ? -17.641 5.722 23.813 1.00 93.00 150 GLN A CA 1
ATOM 1172 C C . GLN A 1 150 ? -18.425 4.459 24.175 1.00 93.00 150 GLN A C 1
ATOM 1174 O O . GLN A 1 150 ? -18.990 4.393 25.264 1.00 93.00 150 GLN A O 1
ATOM 1179 N N . ALA A 1 151 ? -18.377 3.419 23.341 1.00 91.62 151 ALA A N 1
ATOM 1180 C CA . ALA A 1 151 ? -19.078 2.164 23.599 1.00 91.62 151 ALA A CA 1
ATOM 1181 C C . ALA A 1 151 ? -18.628 1.478 24.908 1.00 91.62 151 ALA A C 1
ATOM 1183 O O . ALA A 1 151 ? -19.458 0.976 25.674 1.00 91.62 151 ALA A O 1
ATOM 1184 N N . VAL A 1 152 ? -17.324 1.496 25.214 1.00 92.56 152 VAL A N 1
ATOM 1185 C CA . VAL A 1 152 ? -16.790 0.970 26.485 1.00 92.56 152 VAL A CA 1
ATOM 1186 C C . VAL A 1 152 ? -17.254 1.809 27.673 1.00 92.56 152 VAL A C 1
ATOM 1188 O O . VAL A 1 152 ? -17.700 1.251 28.675 1.00 92.56 152 VAL A O 1
ATOM 1191 N N . SER A 1 153 ? -17.171 3.136 27.566 1.00 91.38 153 SER A N 1
ATOM 1192 C CA . SER A 1 153 ? -17.543 4.051 28.653 1.00 91.38 153 SER A CA 1
ATOM 1193 C C . SER A 1 153 ? -19.036 3.964 28.962 1.00 91.38 153 SER A C 1
ATOM 1195 O O . SER A 1 153 ? -19.407 3.776 30.115 1.00 91.38 153 SER A O 1
ATOM 1197 N N . GLU A 1 154 ? -19.891 3.948 27.937 1.00 92.56 154 GLU A N 1
ATOM 1198 C CA . GLU A 1 154 ? -21.332 3.757 28.117 1.00 92.56 154 GLU A CA 1
ATOM 1199 C C . GLU A 1 154 ? -21.667 2.415 28.781 1.00 92.56 154 GLU A C 1
ATOM 1201 O O . GLU A 1 154 ? -22.612 2.330 29.566 1.00 92.56 154 GLU A O 1
ATOM 1206 N N . THR A 1 155 ? -20.912 1.356 28.476 1.00 90.50 155 THR A N 1
ATOM 1207 C CA . THR A 1 155 ? -21.105 0.049 29.120 1.00 90.50 155 THR A CA 1
ATOM 1208 C C . THR A 1 155 ? -20.696 0.093 30.590 1.00 90.50 155 THR A C 1
ATOM 1210 O O . THR A 1 155 ? -21.416 -0.427 31.442 1.00 90.50 155 THR A O 1
ATOM 1213 N N . LEU A 1 156 ? -19.563 0.727 30.904 1.00 89.31 156 LEU A N 1
ATOM 1214 C CA . LEU A 1 156 ? -19.100 0.914 32.279 1.00 89.31 156 LEU A CA 1
ATOM 1215 C C . LEU A 1 156 ? -20.098 1.731 33.110 1.00 89.31 156 LEU A C 1
ATOM 1217 O O . LEU A 1 156 ? -20.376 1.357 34.248 1.00 89.31 156 LEU A O 1
ATOM 1221 N N . ASP A 1 157 ? -20.674 2.783 32.529 1.00 91.12 157 ASP A N 1
ATOM 1222 C CA . ASP A 1 157 ? -21.653 3.644 33.198 1.00 91.12 157 ASP A CA 1
ATOM 1223 C C . ASP A 1 157 ? -22.980 2.915 33.465 1.00 91.12 157 ASP A C 1
ATOM 1225 O O . ASP A 1 157 ? -23.598 3.107 34.513 1.00 91.12 157 ASP A O 1
ATOM 1229 N N . LYS A 1 158 ? -23.403 2.030 32.550 1.00 89.94 158 LYS A N 1
ATOM 1230 C CA . LYS A 1 158 ? -24.634 1.227 32.680 1.00 89.94 158 LYS A CA 1
ATOM 1231 C C . LYS A 1 158 ? -24.462 -0.014 33.563 1.00 89.94 158 LYS A C 1
ATOM 1233 O O . LYS A 1 158 ? -25.455 -0.557 34.047 1.00 89.94 158 LYS A O 1
ATOM 1238 N N . LEU A 1 159 ? -23.232 -0.474 33.806 1.00 88.38 159 LEU A N 1
ATOM 1239 C CA . LEU A 1 159 ? -22.954 -1.704 34.559 1.00 88.38 159 LEU A CA 1
ATOM 1240 C C . LEU A 1 159 ? -23.598 -1.732 35.964 1.00 88.38 159 LEU A C 1
ATOM 1242 O O . LEU A 1 159 ? -24.217 -2.746 36.295 1.00 88.38 159 LEU A O 1
ATOM 1246 N N . PRO A 1 160 ? -23.537 -0.668 36.794 1.00 87.31 160 PRO A N 1
ATOM 1247 C CA . PRO A 1 160 ? -24.181 -0.677 38.108 1.00 87.31 160 PRO A CA 1
ATOM 1248 C C . PRO A 1 160 ? -25.704 -0.835 38.032 1.00 87.31 160 PRO A C 1
ATOM 1250 O O . PRO A 1 160 ? -26.301 -1.494 38.883 1.00 87.31 160 PRO A O 1
ATOM 1253 N N . GLU A 1 161 ? -26.345 -0.236 37.026 1.00 86.38 161 GLU A N 1
ATOM 1254 C CA . GLU A 1 161 ? -27.788 -0.370 36.803 1.00 86.38 161 GLU A CA 1
ATOM 1255 C C . GLU A 1 161 ? -28.148 -1.773 36.316 1.00 86.38 161 GLU A C 1
ATOM 1257 O O . GLU A 1 161 ? -29.110 -2.359 36.813 1.00 86.38 161 GLU A O 1
ATOM 1262 N N . MET A 1 162 ? -27.334 -2.350 35.425 1.00 83.62 162 MET A N 1
ATOM 1263 C CA . MET A 1 162 ? -27.487 -3.736 34.981 1.00 83.62 162 MET A CA 1
ATOM 1264 C C . MET A 1 162 ? -27.431 -4.710 36.164 1.00 83.62 162 MET A C 1
ATOM 1266 O O . MET A 1 162 ? -28.344 -5.517 36.312 1.00 83.62 162 MET A O 1
ATOM 1270 N N . LEU A 1 163 ? -26.437 -4.584 37.053 1.00 85.31 163 LEU A N 1
ATOM 1271 C CA . LEU A 1 163 ? -26.307 -5.449 38.235 1.00 85.31 163 LEU A CA 1
ATOM 1272 C C . LEU A 1 163 ? -27.485 -5.302 39.206 1.00 85.31 163 LEU A C 1
ATOM 1274 O O . LEU A 1 163 ? -28.008 -6.300 39.698 1.00 85.31 163 LEU A O 1
ATOM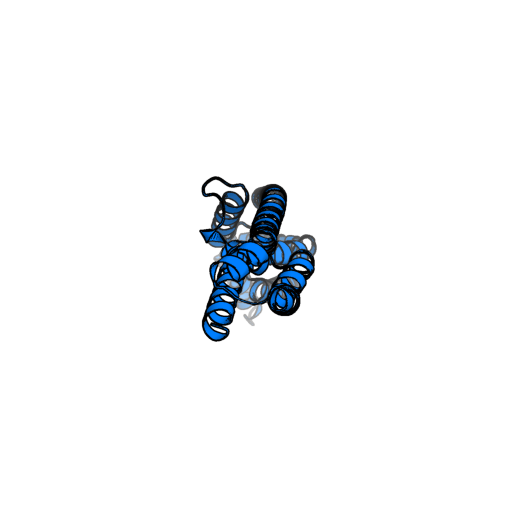 1278 N N . LYS A 1 164 ? -27.949 -4.067 39.446 1.00 84.94 164 LYS A N 1
ATOM 1279 C CA . LYS A 1 164 ? -29.150 -3.821 40.261 1.00 84.94 164 LYS A CA 1
ATOM 1280 C C . LYS A 1 164 ? -30.389 -4.470 39.650 1.00 84.94 164 LYS A C 1
ATOM 1282 O O . LYS A 1 164 ? -31.177 -5.066 40.378 1.00 84.94 164 LYS A O 1
ATOM 1287 N N . SER A 1 165 ? -30.558 -4.365 38.331 1.00 83.81 165 SER A N 1
ATOM 1288 C CA . SER A 1 165 ? -31.711 -4.933 37.622 1.00 83.81 165 SER A CA 1
ATOM 1289 C C . SER A 1 165 ? -31.749 -6.465 37.657 1.00 83.81 165 SER A C 1
ATOM 1291 O O . SER A 1 165 ? -32.831 -7.043 37.618 1.00 83.81 165 SER A O 1
ATOM 1293 N N . THR A 1 166 ? -30.591 -7.117 37.802 1.00 82.62 166 THR A N 1
ATOM 1294 C CA . THR A 1 166 ? -30.463 -8.575 37.937 1.00 82.62 166 THR A CA 1
ATOM 1295 C C . THR A 1 166 ? -30.367 -9.046 39.392 1.00 82.62 166 THR A C 1
ATOM 1297 O O . THR A 1 166 ? -30.176 -10.233 39.631 1.00 82.62 166 THR A O 1
ATOM 1300 N N . GLY A 1 167 ? -30.496 -8.147 40.375 1.00 80.31 167 GLY A N 1
ATOM 1301 C CA . GLY A 1 167 ? -30.440 -8.493 41.801 1.00 80.31 167 GLY A CA 1
ATOM 1302 C C . GLY A 1 167 ? -29.049 -8.879 42.319 1.00 80.31 167 GLY A C 1
ATOM 1303 O O . GLY A 1 167 ? -28.948 -9.472 43.390 1.00 80.31 167 GLY A O 1
ATOM 1304 N N . LEU A 1 168 ? -27.984 -8.551 41.581 1.00 82.12 168 LEU A N 1
ATOM 1305 C CA . LEU A 1 168 ? -26.605 -8.895 41.931 1.00 82.12 168 LEU A CA 1
ATOM 1306 C C . LEU A 1 168 ? -25.965 -7.858 42.858 1.00 82.12 168 LEU A C 1
ATOM 1308 O O . LEU A 1 168 ? -26.302 -6.670 42.837 1.00 82.12 168 LEU A O 1
ATOM 1312 N N . GLU A 1 169 ? -24.995 -8.302 43.663 1.00 80.06 169 GLU A N 1
ATOM 1313 C CA . GLU A 1 169 ? -24.328 -7.420 44.618 1.00 80.06 169 GLU A CA 1
ATOM 1314 C C . GLU A 1 169 ? -23.478 -6.328 43.937 1.00 80.06 169 GLU A C 1
ATOM 1316 O O . GLU A 1 169 ? -22.701 -6.614 43.019 1.00 80.06 169 GLU A O 1
ATOM 1321 N N . PRO A 1 170 ? -23.496 -5.084 44.459 1.00 73.69 170 PRO A N 1
ATOM 1322 C CA . PRO A 1 170 ? -22.678 -3.983 43.944 1.00 73.69 170 PRO A CA 1
ATOM 1323 C C . PRO A 1 170 ? -21.168 -4.265 43.942 1.00 73.69 170 PRO A C 1
ATOM 1325 O O . PRO A 1 170 ? -20.438 -3.678 43.139 1.00 73.69 170 PRO A O 1
ATOM 1328 N N . GLY A 1 171 ? -20.690 -5.171 44.806 1.00 76.38 171 GLY A N 1
ATOM 1329 C CA . GLY A 1 171 ? -19.282 -5.574 44.891 1.00 76.38 171 GLY A CA 1
ATOM 1330 C C . GLY A 1 171 ? -18.745 -6.242 43.618 1.00 76.38 171 GLY A C 1
ATOM 1331 O O . GLY A 1 171 ? -17.547 -6.158 43.343 1.00 76.38 171 GLY A O 1
ATOM 1332 N N . LEU A 1 172 ? -19.620 -6.825 42.788 1.00 79.56 172 LEU A N 1
ATOM 1333 C CA . LEU A 1 172 ? -19.243 -7.434 41.507 1.00 79.56 172 LEU A CA 1
ATOM 1334 C C . LEU A 1 172 ? -18.840 -6.396 40.449 1.00 79.56 172 LEU A C 1
ATOM 1336 O O . LEU A 1 172 ? -18.092 -6.729 39.528 1.00 79.56 172 LEU A O 1
ATOM 1340 N N . THR A 1 173 ? -19.242 -5.129 40.610 1.00 82.19 173 THR A N 1
ATOM 1341 C CA . THR A 1 173 ? -18.924 -4.036 39.673 1.00 82.19 173 THR A CA 1
ATOM 1342 C C . THR A 1 173 ? -17.421 -3.908 39.438 1.00 82.19 173 THR A C 1
ATOM 1344 O O . THR A 1 173 ? -16.988 -3.814 38.296 1.00 82.19 173 THR A O 1
ATOM 1347 N N . ALA A 1 174 ? -16.605 -3.951 40.498 1.00 82.31 174 ALA A N 1
ATOM 1348 C CA . ALA A 1 174 ? -15.152 -3.792 40.394 1.00 82.31 174 ALA A CA 1
ATOM 1349 C C . ALA A 1 174 ? -14.464 -4.976 39.688 1.00 82.31 174 ALA A C 1
ATOM 1351 O O . ALA A 1 174 ? -13.447 -4.802 39.017 1.00 82.31 174 ALA A O 1
ATOM 1352 N N . LYS A 1 175 ? -15.019 -6.187 39.826 1.00 84.56 175 LYS A N 1
ATOM 1353 C CA . LYS A 1 175 ? -14.517 -7.399 39.160 1.00 84.56 175 LYS A CA 1
ATOM 1354 C C . LYS A 1 175 ? -14.870 -7.378 37.672 1.00 84.56 175 LYS A C 1
ATOM 1356 O O . LYS A 1 175 ? -14.009 -7.642 36.838 1.00 84.56 175 LYS A O 1
ATOM 1361 N N . LEU A 1 176 ? -16.120 -7.044 37.358 1.00 84.44 176 LEU A N 1
ATOM 1362 C CA . LEU A 1 176 ? -16.676 -7.089 36.006 1.00 84.44 176 LEU A CA 1
ATOM 1363 C C . LEU A 1 176 ? -16.264 -5.891 35.133 1.00 84.44 176 LEU A C 1
ATOM 1365 O O . LEU A 1 176 ? -16.202 -6.022 33.915 1.00 84.44 176 LEU A O 1
ATOM 1369 N N . SER A 1 177 ? -15.914 -4.748 35.729 1.00 86.94 177 SER A N 1
ATOM 1370 C CA . SER A 1 177 ? -15.406 -3.579 34.996 1.00 86.94 177 SER A CA 1
ATOM 1371 C C . SER A 1 177 ? -13.933 -3.692 34.598 1.00 86.94 177 SER A C 1
ATOM 1373 O O . SER A 1 177 ? -13.505 -3.045 33.643 1.00 86.94 177 SER A O 1
ATOM 1375 N N . LYS A 1 178 ? -13.140 -4.520 35.291 1.00 89.00 178 LYS A N 1
ATOM 1376 C CA . LYS A 1 178 ? -11.687 -4.621 35.083 1.00 89.00 178 LYS A CA 1
ATOM 1377 C C . LYS A 1 178 ? -11.287 -4.942 33.629 1.00 89.00 178 LYS A C 1
ATOM 1379 O O . LYS A 1 178 ? -10.383 -4.271 33.131 1.00 89.00 178 LYS A O 1
ATOM 1384 N N . PRO A 1 179 ? -11.928 -5.895 32.920 1.00 87.88 179 PRO A N 1
ATOM 1385 C CA . PRO A 1 179 ? -11.624 -6.154 31.510 1.00 87.88 179 PRO A CA 1
ATOM 1386 C C . PRO A 1 179 ? -11.948 -4.966 30.593 1.00 87.88 179 PRO A C 1
ATOM 1388 O O . PRO A 1 179 ? -11.167 -4.663 29.696 1.00 87.88 179 PRO A O 1
ATOM 1391 N N . LEU A 1 180 ? -13.058 -4.261 30.844 1.00 88.75 180 LEU A N 1
ATOM 1392 C CA . LEU A 1 180 ? -13.462 -3.075 30.081 1.00 88.75 180 LEU A CA 1
ATOM 1393 C C . LEU A 1 180 ? -12.493 -1.904 30.283 1.00 88.75 180 LEU A C 1
ATOM 1395 O O . LEU A 1 180 ? -12.124 -1.246 29.315 1.00 88.75 180 LEU A O 1
ATOM 1399 N N . ILE A 1 181 ? -12.037 -1.676 31.518 1.00 89.31 181 ILE A N 1
ATOM 1400 C CA . ILE A 1 181 ? -11.029 -0.650 31.825 1.00 89.31 181 ILE A CA 1
ATOM 1401 C C . ILE A 1 181 ? -9.708 -0.983 31.125 1.00 89.31 181 ILE A C 1
ATOM 1403 O O . ILE A 1 181 ? -9.165 -0.136 30.423 1.00 89.31 181 ILE A O 1
ATOM 1407 N N . GLY A 1 182 ? -9.237 -2.230 31.237 1.00 89.06 182 GLY A N 1
ATOM 1408 C CA . GLY A 1 182 ? -8.006 -2.657 30.566 1.00 89.06 182 GLY A CA 1
ATOM 1409 C C . GLY A 1 182 ? -8.086 -2.539 29.042 1.00 89.06 182 GLY A C 1
ATOM 1410 O O . GLY A 1 182 ? -7.116 -2.144 28.401 1.00 89.06 182 GLY A O 1
ATOM 1411 N N . PHE A 1 183 ? -9.249 -2.827 28.450 1.00 90.69 183 PHE A N 1
ATOM 1412 C CA . PHE A 1 183 ? -9.456 -2.620 27.020 1.00 90.69 183 PHE A CA 1
ATOM 1413 C C . PHE A 1 183 ? -9.458 -1.133 26.644 1.00 90.69 183 PHE A C 1
ATOM 1415 O O . PHE A 1 183 ? -8.872 -0.777 25.626 1.00 90.69 183 PHE A O 1
ATOM 1422 N N . ARG A 1 184 ? -10.063 -0.265 27.468 1.00 88.31 184 ARG A N 1
ATOM 1423 C CA . ARG A 1 184 ? -10.063 1.189 27.247 1.00 88.31 184 ARG A CA 1
ATOM 1424 C C . ARG A 1 184 ? -8.645 1.745 27.163 1.00 88.31 184 ARG A C 1
ATOM 1426 O O . ARG A 1 184 ? -8.366 2.521 26.257 1.00 88.31 184 ARG A O 1
ATOM 1433 N N . ASP A 1 185 ? -7.774 1.322 28.073 1.00 87.31 185 ASP A N 1
ATOM 1434 C CA . ASP A 1 185 ? -6.382 1.780 28.112 1.00 87.31 185 ASP A CA 1
ATOM 1435 C C . ASP A 1 185 ? -5.586 1.267 26.893 1.00 87.31 185 ASP A C 1
ATOM 1437 O O . ASP A 1 185 ? -4.734 1.972 26.360 1.00 87.31 185 ASP A O 1
ATOM 1441 N N . TYR A 1 186 ? -5.928 0.081 26.378 1.00 89.75 186 TYR A N 1
ATOM 1442 C CA . TYR A 1 186 ? -5.299 -0.510 25.192 1.00 89.75 186 TYR 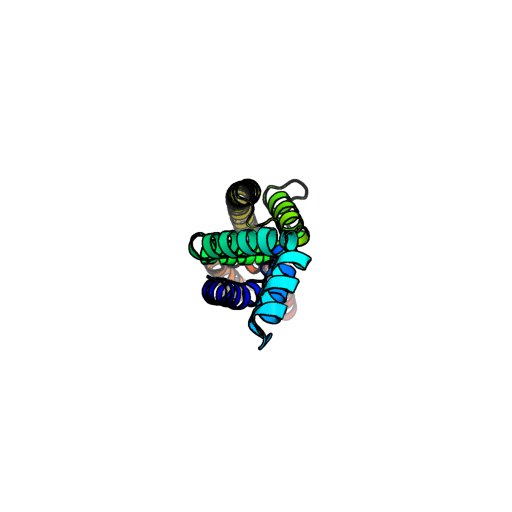A CA 1
ATOM 1443 C C . TYR A 1 186 ? -5.713 0.143 23.852 1.00 89.75 186 TYR A C 1
ATOM 1445 O O . TYR A 1 186 ? -4.956 0.060 22.883 1.00 89.75 186 TYR A O 1
ATOM 1453 N N . ILE A 1 187 ? -6.877 0.809 23.759 1.00 89.38 187 ILE A N 1
ATOM 1454 C CA . ILE A 1 187 ? -7.360 1.441 22.504 1.00 89.38 187 ILE A CA 1
ATOM 1455 C C . ILE A 1 187 ? -6.314 2.395 21.901 1.00 89.38 187 ILE A C 1
ATOM 1457 O O . ILE A 1 187 ? -6.160 2.466 20.677 1.00 89.38 187 ILE A O 1
ATOM 1461 N N . ASP A 1 188 ? -5.582 3.105 22.758 1.00 81.75 188 ASP A N 1
ATOM 1462 C CA . ASP A 1 188 ? -4.639 4.148 22.349 1.00 81.75 188 ASP A CA 1
ATOM 1463 C C . ASP A 1 188 ? -3.266 3.595 21.957 1.00 81.75 188 ASP A C 1
ATOM 1465 O O . ASP A 1 188 ? -2.517 4.246 21.228 1.00 81.75 188 ASP A O 1
ATOM 1469 N N . GLU A 1 189 ? -2.953 2.373 22.386 1.00 88.19 189 GLU A N 1
ATOM 1470 C CA . GLU A 1 189 ? -1.694 1.697 22.073 1.00 88.19 189 GLU A CA 1
ATOM 1471 C C . GLU A 1 189 ? -1.723 1.014 20.696 1.00 88.19 189 GLU A C 1
ATOM 1473 O O . GLU A 1 189 ? -0.674 0.785 20.084 1.00 88.19 189 GLU A O 1
ATOM 1478 N N . GLU A 1 190 ? -2.911 0.691 20.176 1.00 87.00 190 GLU A N 1
ATOM 1479 C CA . GLU A 1 190 ? -3.057 -0.014 18.903 1.00 87.00 190 GLU A CA 1
ATOM 1480 C C . GLU A 1 190 ? -2.888 0.932 17.711 1.00 87.00 190 GLU A C 1
ATOM 1482 O O . GLU A 1 190 ? -3.649 1.882 17.542 1.00 87.00 190 GLU A O 1
ATOM 1487 N N . ASN A 1 191 ? -1.912 0.650 16.847 1.00 83.00 191 ASN A N 1
ATOM 1488 C CA . ASN A 1 191 ? -1.518 1.522 15.736 1.00 83.00 191 ASN A CA 1
ATOM 1489 C C . ASN A 1 191 ? -1.745 0.901 14.355 1.00 83.00 191 ASN A C 1
ATOM 1491 O O . ASN A 1 191 ? -1.623 1.597 13.347 1.00 83.00 191 ASN A O 1
ATOM 1495 N N . LEU A 1 192 ? -2.067 -0.393 14.278 1.00 84.81 192 LEU A N 1
ATOM 1496 C CA . LEU A 1 192 ? -2.331 -1.047 13.001 1.00 84.81 192 LEU A CA 1
ATOM 1497 C C . LEU A 1 192 ? -3.746 -0.694 12.521 1.00 84.81 192 LEU A C 1
ATOM 1499 O O . LEU A 1 192 ? -4.705 -1.069 13.199 1.00 84.81 192 LEU A O 1
ATOM 1503 N N . PRO A 1 193 ? -3.921 -0.059 11.341 1.00 87.00 193 PRO A N 1
ATOM 1504 C CA . PRO A 1 193 ? -5.233 0.400 10.878 1.00 87.00 193 PRO A CA 1
ATOM 1505 C C . PRO A 1 193 ? -6.303 -0.693 10.876 1.00 87.00 193 PRO A C 1
ATOM 1507 O O . PRO A 1 193 ? -7.414 -0.454 11.328 1.00 87.00 193 PRO A O 1
ATOM 1510 N N . ILE A 1 194 ? -5.953 -1.915 10.461 1.00 88.25 194 ILE A N 1
ATOM 1511 C CA . ILE A 1 194 ? -6.872 -3.062 10.468 1.00 88.25 194 ILE A CA 1
ATOM 1512 C C . ILE A 1 194 ? -7.357 -3.443 11.871 1.00 88.25 194 ILE A C 1
ATOM 1514 O O . ILE A 1 194 ? -8.505 -3.835 12.048 1.00 88.25 194 ILE A O 1
ATOM 1518 N N . ARG A 1 195 ? -6.501 -3.304 12.887 1.00 87.81 195 ARG A N 1
ATOM 1519 C CA . ARG A 1 195 ? -6.857 -3.619 14.273 1.00 87.81 195 ARG A CA 1
ATOM 1520 C C . ARG A 1 195 ? -7.631 -2.489 14.928 1.00 87.81 195 ARG A C 1
ATOM 1522 O O . ARG A 1 195 ? -8.531 -2.776 15.710 1.00 87.81 195 ARG A O 1
ATOM 1529 N N . VAL A 1 196 ? -7.299 -1.242 14.589 1.00 90.50 196 VAL A N 1
ATOM 1530 C CA . VAL A 1 196 ? -8.071 -0.066 15.004 1.00 90.50 196 VAL A CA 1
ATOM 1531 C C . VAL A 1 196 ? -9.484 -0.131 14.422 1.00 90.50 196 VAL A C 1
ATOM 1533 O O . VAL A 1 196 ? -10.454 0.068 15.143 1.00 90.50 196 VAL A O 1
ATOM 1536 N N . ALA A 1 197 ? -9.615 -0.482 13.143 1.00 89.56 197 ALA A N 1
ATOM 1537 C CA . ALA A 1 197 ? -10.909 -0.600 12.479 1.00 89.56 197 ALA A CA 1
ATOM 1538 C C . ALA A 1 197 ? -11.800 -1.695 13.099 1.00 89.56 197 ALA A C 1
ATOM 1540 O O . ALA A 1 197 ? -13.017 -1.562 13.130 1.00 89.56 197 ALA A O 1
ATOM 1541 N N . ALA A 1 198 ? -11.191 -2.748 13.653 1.00 90.50 198 ALA A N 1
ATOM 1542 C CA . ALA A 1 198 ? -11.885 -3.832 14.346 1.00 90.50 198 ALA A CA 1
ATOM 1543 C C . ALA A 1 198 ? -12.175 -3.550 15.837 1.00 90.50 198 ALA A C 1
ATOM 1545 O O . ALA A 1 198 ? -12.650 -4.441 16.546 1.00 90.50 198 ALA A O 1
ATOM 1546 N N . LEU A 1 199 ? -11.863 -2.358 16.367 1.00 91.62 199 LEU A N 1
ATOM 1547 C CA . LEU A 1 199 ? -12.064 -2.064 17.791 1.00 91.62 199 LEU A CA 1
ATOM 1548 C C . LEU A 1 199 ? -13.535 -2.162 18.195 1.00 91.62 199 LEU A C 1
ATOM 1550 O O . LEU A 1 199 ? -13.821 -2.762 19.227 1.00 91.62 199 LEU A O 1
ATOM 1554 N N . SER A 1 200 ? -14.458 -1.645 17.383 1.00 88.25 200 SER A N 1
ATOM 1555 C CA . SER A 1 200 ? -15.896 -1.681 17.680 1.00 88.25 200 SER A CA 1
ATOM 1556 C C . SER A 1 200 ? -16.423 -3.115 17.819 1.00 88.25 200 SER A C 1
ATOM 1558 O O . SER A 1 200 ? -17.138 -3.417 18.775 1.00 88.25 200 SER A O 1
ATOM 1560 N N . ASP A 1 201 ? -15.987 -4.032 16.951 1.00 88.88 201 ASP A N 1
ATOM 1561 C CA . ASP A 1 201 ? -16.341 -5.454 17.050 1.00 88.88 201 ASP A CA 1
ATOM 1562 C C . ASP A 1 201 ? -15.762 -6.095 18.318 1.00 88.88 201 ASP A C 1
ATOM 1564 O O . ASP A 1 201 ? -16.429 -6.871 19.005 1.00 88.88 201 ASP A O 1
ATOM 1568 N N . ARG A 1 202 ? -14.525 -5.735 18.682 1.00 90.38 202 ARG A N 1
ATOM 1569 C CA . ARG A 1 202 ? -13.888 -6.210 19.920 1.00 90.38 202 ARG A CA 1
ATOM 1570 C C . ARG A 1 202 ? -14.606 -5.696 21.166 1.00 90.38 202 ARG A C 1
ATOM 1572 O O . ARG A 1 202 ? -14.742 -6.453 22.125 1.00 90.38 202 ARG A O 1
ATOM 1579 N N . VAL A 1 203 ? -15.095 -4.454 21.149 1.00 90.62 203 VAL A N 1
ATOM 1580 C CA . VAL A 1 203 ? -15.949 -3.929 22.222 1.00 90.62 203 VAL A CA 1
ATOM 1581 C C . VAL A 1 203 ? -17.240 -4.735 22.302 1.00 90.62 203 VAL A C 1
ATOM 1583 O O . VAL A 1 203 ? -17.603 -5.170 23.390 1.00 90.62 203 VAL A O 1
ATOM 1586 N N . ALA A 1 204 ? -17.907 -4.994 21.175 1.00 88.56 204 ALA A N 1
ATOM 1587 C CA . ALA A 1 204 ? -19.150 -5.762 21.155 1.00 88.56 204 ALA A CA 1
ATOM 1588 C C . ALA A 1 204 ? -18.979 -7.175 21.743 1.00 88.56 204 ALA A C 1
ATOM 1590 O O . ALA A 1 204 ? -19.816 -7.611 22.536 1.00 88.56 204 ALA A O 1
ATOM 1591 N N . LEU A 1 205 ? -17.875 -7.857 21.420 1.00 90.81 205 LEU A N 1
ATOM 1592 C CA . LEU A 1 205 ? -17.524 -9.152 22.013 1.00 90.81 205 LEU A CA 1
ATOM 1593 C C . LEU A 1 205 ? -17.318 -9.049 23.528 1.00 90.81 205 LEU A C 1
ATOM 1595 O O . LEU A 1 205 ? -17.910 -9.818 24.278 1.00 90.81 205 LEU A O 1
ATOM 1599 N N . LEU A 1 206 ? -16.555 -8.056 23.988 1.00 90.38 206 LEU A N 1
ATOM 1600 C CA . LEU A 1 206 ? -16.279 -7.859 25.413 1.00 90.38 206 LEU A CA 1
ATOM 1601 C C . LEU A 1 206 ? -17.549 -7.532 26.218 1.00 90.38 206 LEU A C 1
ATOM 1603 O O . LEU A 1 206 ? -17.706 -7.977 27.355 1.00 90.38 206 LEU A O 1
ATOM 1607 N N . VAL A 1 207 ? -18.477 -6.780 25.622 1.00 87.94 207 VAL A N 1
ATOM 1608 C CA . VAL A 1 207 ? -19.805 -6.513 26.193 1.00 87.94 207 VAL A CA 1
ATOM 1609 C C . VAL A 1 207 ? -20.650 -7.792 26.240 1.00 87.94 207 VAL A C 1
ATOM 1611 O O . VAL A 1 207 ? -21.383 -8.001 27.208 1.00 87.94 207 VAL A O 1
ATOM 1614 N N . GLY A 1 208 ? -20.556 -8.651 25.223 1.00 87.25 208 GLY A N 1
ATOM 1615 C CA . GLY A 1 208 ? -21.184 -9.974 25.210 1.00 87.25 208 GLY A CA 1
ATOM 1616 C C . GLY A 1 208 ? -20.675 -10.863 26.344 1.00 87.25 208 GLY A C 1
ATOM 1617 O O . GLY A 1 208 ? -21.472 -1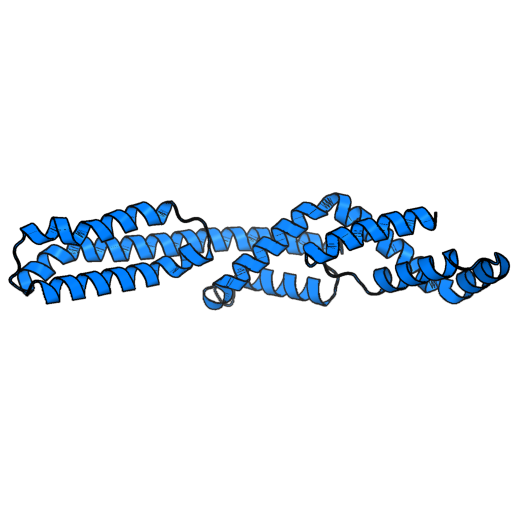1.328 27.157 1.00 87.25 208 GLY A O 1
ATOM 1618 N N . ASP A 1 209 ? -19.355 -10.993 26.473 1.00 88.06 209 ASP A N 1
ATOM 1619 C CA . ASP A 1 209 ? -18.705 -11.771 27.535 1.00 88.06 209 ASP A CA 1
ATOM 1620 C C . ASP A 1 209 ? -19.090 -11.267 28.935 1.00 88.06 209 ASP A C 1
ATOM 1622 O O . ASP A 1 209 ? -19.314 -12.054 29.858 1.00 88.06 209 ASP A O 1
ATOM 1626 N N . LEU A 1 210 ? -19.209 -9.945 29.098 1.00 87.50 210 LEU A N 1
ATOM 1627 C CA . LEU A 1 210 ? -19.688 -9.330 30.333 1.00 87.50 210 LEU A CA 1
ATOM 1628 C C . LEU A 1 210 ? -21.133 -9.738 30.654 1.00 87.50 210 LEU A C 1
ATOM 1630 O O . LEU A 1 210 ? -21.435 -10.056 31.804 1.00 87.50 210 LEU A O 1
ATOM 1634 N N . ARG A 1 211 ? -22.032 -9.734 29.663 1.00 84.69 211 ARG A N 1
ATOM 1635 C CA . ARG A 1 211 ? -23.429 -10.160 29.854 1.00 84.69 211 ARG A CA 1
ATOM 1636 C C . ARG A 1 211 ? -23.515 -11.634 30.233 1.00 84.69 211 ARG A C 1
ATOM 1638 O O . ARG A 1 211 ? -24.252 -11.973 31.156 1.00 84.69 211 ARG A O 1
ATOM 1645 N N . ASP A 1 212 ? -22.723 -12.484 29.591 1.00 87.69 212 ASP A N 1
ATOM 1646 C CA . ASP A 1 212 ? -22.656 -13.908 29.921 1.00 87.69 212 ASP A CA 1
ATOM 1647 C C . ASP A 1 212 ? -22.108 -14.138 31.334 1.00 87.69 212 ASP A C 1
ATOM 1649 O O . ASP A 1 212 ? -22.598 -15.003 32.060 1.00 87.69 212 ASP A O 1
ATOM 1653 N N . ALA A 1 213 ? -21.122 -13.344 31.764 1.00 85.44 213 ALA A N 1
ATOM 1654 C CA . ALA A 1 213 ? -20.611 -13.389 33.130 1.00 85.44 213 ALA A CA 1
ATOM 1655 C C . ALA A 1 213 ? -21.675 -12.971 34.157 1.00 85.44 213 ALA A C 1
ATOM 1657 O O . ALA A 1 213 ? -21.814 -13.636 35.179 1.00 85.44 213 ALA A O 1
ATOM 1658 N N . ILE A 1 214 ? -22.458 -11.925 33.869 1.00 83.38 214 ILE A N 1
ATOM 1659 C CA . ILE A 1 214 ? -23.587 -11.497 34.712 1.00 83.38 214 ILE A CA 1
ATOM 1660 C C . ILE A 1 214 ? -24.623 -12.622 34.841 1.00 83.38 214 ILE A C 1
ATOM 1662 O O . ILE A 1 214 ? -25.051 -12.930 35.948 1.00 83.38 214 ILE A O 1
ATOM 1666 N N . MET A 1 215 ? -24.973 -13.286 33.735 1.00 82.25 215 MET A N 1
ATOM 1667 C CA . MET A 1 215 ? -25.933 -14.398 33.733 1.00 82.25 215 MET A CA 1
ATOM 1668 C C . MET A 1 215 ? -25.446 -15.639 34.495 1.00 82.25 215 MET A C 1
ATOM 1670 O O . MET A 1 215 ? -26.271 -16.430 34.936 1.00 82.25 215 MET A O 1
ATOM 1674 N N . ARG A 1 216 ? -24.130 -15.842 34.638 1.00 83.62 216 ARG A N 1
ATOM 1675 C CA . ARG A 1 216 ? -23.556 -16.955 35.420 1.00 83.62 216 ARG A CA 1
ATOM 1676 C C . ARG A 1 216 ? -23.512 -16.694 36.924 1.00 83.62 216 ARG A C 1
ATOM 1678 O O . ARG A 1 216 ? -23.361 -17.647 37.679 1.00 83.62 216 ARG A O 1
ATOM 1685 N N . GLU A 1 217 ? -23.548 -15.429 37.332 1.00 78.12 217 GLU A N 1
ATOM 1686 C CA . GLU A 1 217 ? -23.540 -15.026 38.745 1.00 78.12 217 GLU A CA 1
ATOM 1687 C C . GLU A 1 217 ? -24.979 -14.895 39.305 1.00 78.12 217 GLU A C 1
ATOM 1689 O O . GLU A 1 217 ? -25.131 -14.750 40.518 1.00 78.12 217 GLU A O 1
ATOM 1694 N N . MET A 1 218 ? -26.013 -14.952 38.442 1.00 69.19 218 MET A N 1
ATOM 1695 C CA . MET A 1 218 ? -27.434 -15.135 38.807 1.00 69.19 218 MET A CA 1
ATOM 1696 C C . MET A 1 218 ? -27.727 -16.568 39.261 1.00 69.19 218 MET A C 1
ATOM 1698 O O . MET A 1 218 ? -28.514 -16.712 40.223 1.00 69.19 218 MET A O 1
#

Sequence (218 aa):
MGNELLAKAGRVTLWASPADFPLPKSFTEGRETFQEILALPNPINRVSEIHAHKETLESGSDAIRSLAAFHEKWGTVYTEMNGFAVNLNGIEHLLPREGACRSFLDEFRTAKDSARVADTQVWKDLQGAKAQANLELAKLIASWRDEARQAVSETLDKLPEMLKSTGLEPGLTAKLSKPLIGFRDYIDEENLPIRVAALSDRVALLVGDLRDAIMREM

Radius of gyration: 28.26 Å; chains: 1; bounding box: 63×30×82 Å

pLDDT: mean 92.33, std 5.53, range [64.44, 98.25]

Foldseek 3Di:
DLVVLLVLLVVLVVLCVVLVQAQDPLQVQLNVLSVVLVPDPDPVVSVVSCVVCVVSVVSNSVSSVLSSVCCVVCSVVSSVLSVLLVLCVLCVVVDDPPALSNVLNVLVVVCRVNSNCSPPVSVVVSVVSVVRSVVVLVVVLVVLLVLLLVLLVVLLVCVQVVCVVLVHDSVCSVVLNVVSVVLNVCLVVDDRSSVSNCSNVVSVVSSVVSVVVSVVRD

Secondary structure (DSSP, 8-state):
-HHHHHHHHHHHHHHHHHHTPPPPHHHHHHHHHHHHHHH-S-HHHHHHHHHHTHHHHHHHHHHHHHHHHHHHHHHHHHHHHHHHHHHHHHTGGGS-TTSHHHHHHHHHHHHHHTT-TTSHHHHHHHHHHHHHHHHHHHHHHHHHHHHHHHHHHHHHHHHHHHHHHTT--TTHHHHHHHHHHHHHHHTTT---HHHHHTHHHHHHHHHHHHHHHHHHH-